Protein 1A2Y (pdb70)

Solvent-accessible surface area: 15960 Å² total; per-residue (Å²): 118,37,91,11,94,22,56,51,83,63,40,76,3,36,84,46,72,73,16,66,2,48,1,138,11,86,20,72,0,53,44,14,2,0,1,0,26,21,74,163,77,140,16,0,102,24,9,0,29,58,3,83,40,54,16,153,84,28,55,107,51,7,50,5,59,34,69,27,58,95,8,33,1,86,1,50,57,0,63,88,98,2,30,16,25,0,13,0,0,1,1,42,38,46,26,5,33,21,2,66,12,2,91,3,66,131,155,167,33,93,12,116,22,67,40,64,34,116,3,30,50,110,88,68,0,60,3,38,0,60,6,51,56,28,66,5,74,14,38,6,1,0,0,0,16,24,39,106,86,137,24,16,64,5,0,0,0,10,22,5,79,36,94,51,43,33,27,64,96,20,113,114,32,14,57,9,51,42,44,73,108,134,35,41,0,48,0,94,2,76,68,10,99,95,118,1,38,4,88,0,5,0,0,14,8,74,36,16,17,0,35,100,30,2,151,13,25,80,3,63,9,33,150,89,107,15,41,125,52,87,0,0,24,10,2,95,178,53,39,0,34,34,46,113,11,13,9,11,0,6,0,0,1,0,0,68,71,46,9,88,17,52,1,108,21,78,78,144,34,131,93,27,2,10,20,21,0,5,2,19,2,37,0,46,114,64,0,56,24,64,161,13,98,49,40,114,41,93,9,112,57,70,2,86,44,6,42,59,67,87,8,55,34,3,2,80,5,0,58,120,23,0,78,81,30,90,14,0,78,58,14,88,21,13,123,86,150,0,62,14,38,37,5,1,48,68,15,72,50,7,192,100

Secondary structure (DSSP, 8-state):
---EEEE-SEEEE-TT--EEEEEEESS--TT-EEEEEE-TTS--EEEEETTTEEPTT--TTEEEEEETTEEEEEESS--GGG-EEEEEEE-SSSS--B---EEEEE-/--EEEEE--SEE-TTS-EEEEEEEESS-TTSSEEEEEEE-TTS--EEEEEE-TTS-EEE-TTTGGGEEEEEEGGGTEEEEEE-S--GGG-EEEEEEEESSSSEEEE---EEEEE--/-B--HHHHHHHHHHTT-TTBTTB-HHHHHHHHHHHHTTBTT-EEE-TTS-EEETTTTEETTTTSB-S--TT---TT-SBGGGG-SSS-HHHHHHHHHH--STTGGGG-HHHHHHTTTS-GGGGTTTS--

Organism: Mus musculus (NCBI:txid10090)

Nearest PDB structures (foldseek):
  1a7r-assembly1_L  TM=1.002E+00  e=8.210E-21  Mus musculus
  1g7j-assembly1_A  TM=1.006E+00  e=1.559E-20  Mus musculus
  1g7l-assembly1_A  TM=1.005E+00  e=2.037E-20  Mus musculus
  1kir-assembly1_A  TM=1.005E+00  e=2.523E-20  Mus musculus
  1j1p-assembly1_L  TM=9.866E-01  e=2.631E-17  Mus musculus

Structure (mmCIF, N/CA/C/O backbone):
data_1A2Y
#
_entry.id   1A2Y
#
_cell.length_a   130.667
_cell.length_b   61.212
_cell.length_c   57.425
_cell.angle_alpha   90.00
_cell.angle_beta   119.14
_cell.angle_gamma   90.00
#
_symmetry.space_group_name_H-M   'C 1 2 1'
#
loop_
_entity.id
_entity.type
_entity.pdbx_description
1 polymer 'IGG1-KAPPA D1.3 FV (LIGHT CHAIN)'
2 polymer 'IGG1-KAPPA D1.3 FV (HEAVY CHAIN)'
3 polymer LYSOZYME
4 non-polymer 'PHOSPHATE ION'
5 water water
#
loop_
_atom_site.group_PDB
_atom_site.id
_atom_site.type_symbol
_atom_site.label_atom_id
_atom_site.label_alt_id
_atom_site.label_comp_id
_atom_site.label_asym_id
_atom_site.label_entity_id
_atom_site.label_seq_id
_atom_site.pdbx_PDB_ins_code
_atom_site.Cartn_x
_atom_site.Cartn_y
_atom_site.Cartn_z
_atom_site.occupancy
_atom_site.B_iso_or_equiv
_atom_site.auth_seq_id
_atom_site.auth_comp_id
_atom_site.auth_asym_id
_atom_site.auth_atom_id
_atom_site.pdbx_PDB_model_num
ATOM 1 N N . ASP A 1 1 ? 23.801 -0.735 -1.007 1.00 26.87 1 ASP A N 1
ATOM 2 C CA . ASP A 1 1 ? 25.198 -0.807 -1.519 1.00 25.87 1 ASP A CA 1
ATOM 3 C C . ASP A 1 1 ? 25.907 0.492 -1.148 1.00 23.56 1 ASP A C 1
ATOM 4 O O . ASP A 1 1 ? 25.243 1.488 -0.859 1.00 22.53 1 ASP A O 1
ATOM 9 N N . ILE A 1 2 ? 27.241 0.479 -1.121 1.00 20.29 2 ILE A N 1
ATOM 10 C CA . ILE A 1 2 ? 28.031 1.677 -0.814 1.00 18.38 2 ILE A CA 1
ATOM 11 C C . ILE A 1 2 ? 28.262 2.554 -2.065 1.00 19.56 2 ILE A C 1
ATOM 12 O O . ILE A 1 2 ? 28.877 2.116 -3.049 1.00 19.34 2 ILE A O 1
ATOM 17 N N . VAL A 1 3 ? 27.724 3.776 -2.023 1.00 16.56 3 VAL A N 1
ATOM 18 C CA . VAL A 1 3 ? 27.819 4.768 -3.099 1.00 16.99 3 VAL A CA 1
ATOM 19 C C . VAL A 1 3 ? 28.935 5.813 -2.815 1.00 15.45 3 VAL A C 1
ATOM 20 O O . VAL A 1 3 ? 29.184 6.171 -1.652 1.00 15.08 3 VAL A O 1
ATOM 24 N N . LEU A 1 4 ? 29.593 6.286 -3.879 1.00 13.26 4 LEU A N 1
ATOM 25 C CA . LEU A 1 4 ? 30.670 7.277 -3.786 1.00 11.91 4 LEU A CA 1
ATOM 26 C C . LEU A 1 4 ? 30.265 8.639 -4.370 1.00 13.09 4 LEU A C 1
ATOM 27 O O . LEU A 1 4 ? 29.776 8.708 -5.502 1.00 13.35 4 LEU A O 1
ATOM 32 N N . THR A 1 5 ? 30.479 9.709 -3.598 1.00 12.78 5 THR A N 1
ATOM 33 C CA . THR A 1 5 ? 30.174 11.087 -4.013 1.00 13.03 5 THR A CA 1
ATOM 34 C C . THR A 1 5 ? 31.523 11.810 -4.246 1.00 11.30 5 THR A C 1
ATOM 35 O O . THR A 1 5 ? 32.300 12.029 -3.293 1.00 10.54 5 THR A O 1
ATOM 39 N N . GLN A 1 6 ? 31.808 12.094 -5.527 1.00 11.55 6 GLN A N 1
ATOM 40 C CA . GLN A 1 6 ? 33.056 12.758 -5.975 1.00 11.37 6 GLN A CA 1
ATOM 41 C C . GLN A 1 6 ? 32.797 14.236 -6.324 1.00 12.32 6 GLN A C 1
ATOM 42 O O . GLN A 1 6 ? 31.832 14.543 -7.026 1.00 12.91 6 GLN A O 1
ATOM 48 N N . SER A 1 7 ? 33.668 15.133 -5.860 1.00 12.03 7 SER A N 1
ATOM 49 C CA . SER A 1 7 ? 33.500 16.571 -6.121 1.00 12.64 7 SER A CA 1
ATOM 50 C C . SER A 1 7 ? 34.883 17.272 -6.213 1.00 11.60 7 SER A C 1
ATOM 51 O O . SER A 1 7 ? 35.855 16.842 -5.564 1.00 11.91 7 SER A O 1
ATOM 56 N N . PRO A 1 8 ? 34.997 18.342 -7.045 1.00 12.06 8 PRO A N 1
ATOM 57 C CA . PRO A 1 8 ? 33.948 18.941 -7.889 1.00 11.91 8 PRO A CA 1
ATOM 58 C C . PRO A 1 8 ? 33.834 18.241 -9.262 1.00 12.39 8 PRO A C 1
ATOM 59 O O . PRO A 1 8 ? 34.669 17.393 -9.589 1.00 13.06 8 PRO A O 1
ATOM 63 N N . ALA A 1 9 ? 32.789 18.555 -10.033 1.00 12.58 9 ALA A N 1
ATOM 64 C CA . ALA A 1 9 ? 32.592 17.946 -11.358 1.00 13.76 9 ALA A CA 1
ATOM 65 C C . ALA A 1 9 ? 33.663 18.371 -12.385 1.00 16.24 9 ALA A C 1
ATOM 66 O O . ALA A 1 9 ? 33.974 17.618 -13.323 1.00 14.47 9 ALA A O 1
ATOM 68 N N . SER A 1 10 ? 34.202 19.578 -12.218 1.00 17.56 10 SER A N 1
ATOM 69 C CA . SER A 1 10 ? 35.245 20.108 -13.099 1.00 18.69 10 SER A CA 1
ATOM 70 C C . SER A 1 10 ? 36.128 21.101 -12.352 1.00 18.85 10 SER A C 1
ATOM 71 O O . SER A 1 10 ? 35.737 21.633 -11.306 1.00 19.24 10 SER A O 1
ATOM 76 N N . LEU A 1 11 ? 37.322 21.329 -12.895 1.00 19.29 11 LEU A N 1
ATOM 77 C CA . LEU A 1 11 ? 38.324 22.241 -12.350 1.00 20.34 11 LEU A CA 1
ATOM 78 C C . LEU A 1 11 ? 39.040 22.896 -13.527 1.00 21.70 11 LEU A C 1
ATOM 79 O O . LEU A 1 11 ? 39.377 22.217 -14.498 1.00 21.04 11 LEU A O 1
ATOM 84 N N . SER A 1 12 ? 39.249 24.210 -13.446 1.00 22.20 12 SER A N 1
ATOM 85 C CA . SER A 1 12 ? 39.975 24.968 -14.477 1.00 21.84 12 SER A CA 1
ATOM 86 C C . SER A 1 12 ? 41.241 25.470 -13.764 1.00 21.80 12 SER A C 1
ATOM 87 O O . SER A 1 12 ? 41.155 26.188 -12.756 1.00 22.92 12 SER A O 1
ATOM 92 N N . ALA A 1 13 ? 42.408 25.053 -14.238 1.00 21.08 13 ALA A N 1
ATOM 93 C CA . ALA A 1 13 ? 43.652 25.453 -13.589 1.00 20.86 13 ALA A CA 1
ATOM 94 C C . ALA A 1 13 ? 44.796 25.626 -14.569 1.00 21.19 13 ALA A C 1
ATOM 95 O O . ALA A 1 13 ? 44.707 25.204 -15.733 1.00 21.16 13 ALA A O 1
ATOM 97 N N . SER A 1 14 ? 45.864 26.244 -14.077 1.00 20.39 14 SER A N 1
ATOM 98 C CA . SER A 1 14 ? 47.064 26.510 -14.862 1.00 22.50 14 SER A CA 1
ATOM 99 C C . SER A 1 14 ? 48.236 25.650 -14.400 1.00 22.32 14 SER A C 1
ATOM 100 O O . SER A 1 14 ? 48.248 25.162 -13.266 1.00 21.75 14 SER A O 1
ATOM 103 N N . VAL A 1 15 ? 49.206 25.436 -15.292 1.00 22.41 15 VAL A N 1
ATOM 104 C CA . VAL A 1 15 ? 50.391 24.665 -14.956 1.00 22.07 15 VAL A CA 1
ATOM 105 C C . VAL A 1 15 ? 51.070 25.338 -13.760 1.00 23.59 15 VAL A C 1
ATOM 106 O O . VAL A 1 15 ? 51.143 26.571 -13.686 1.00 25.56 15 VAL A O 1
ATOM 110 N N . GLY A 1 16 ? 51.527 24.531 -12.805 1.00 22.52 16 GLY A N 1
ATOM 111 C CA . GLY A 1 16 ? 52.185 25.075 -11.637 1.00 21.37 16 GLY A CA 1
ATOM 112 C C . GLY A 1 16 ? 51.266 25.223 -10.442 1.00 21.17 16 GLY A C 1
ATOM 113 O O . GLY A 1 16 ? 51.759 25.412 -9.328 1.00 20.92 16 GLY A O 1
ATOM 114 N N . GLU A 1 17 ? 49.951 25.158 -10.655 1.00 19.64 17 GLU A N 1
ATOM 115 C CA . GLU A 1 17 ? 48.989 25.267 -9.555 1.00 21.06 17 GLU A CA 1
ATOM 116 C C . GLU A 1 17 ? 48.773 23.912 -8.841 1.00 19.85 17 GLU A C 1
ATOM 117 O O . GLU A 1 17 ? 49.153 22.859 -9.351 1.00 18.91 17 GLU A O 1
ATOM 123 N N . THR A 1 18 ? 48.225 23.958 -7.632 1.00 20.47 18 THR A N 1
ATOM 124 C CA . THR A 1 18 ? 47.962 22.748 -6.852 1.00 19.38 18 THR A CA 1
ATOM 125 C C . THR A 1 18 ? 46.454 22.600 -6.732 1.00 18.71 18 THR A C 1
ATOM 126 O O . THR A 1 18 ? 45.751 23.586 -6.484 1.00 18.97 18 THR A O 1
ATOM 130 N N . VAL A 1 19 ? 45.951 21.381 -6.943 1.00 17.48 19 VAL A N 1
ATOM 131 C CA . VAL A 1 19 ? 44.512 21.110 -6.867 1.00 17.32 19 VAL A CA 1
ATOM 132 C C . VAL A 1 19 ? 44.211 19.872 -6.002 1.00 15.43 19 VAL A C 1
ATOM 133 O O . VAL A 1 19 ? 45.066 19.011 -5.830 1.00 14.97 19 VAL A O 1
ATOM 137 N N . THR A 1 20 ? 42.979 19.784 -5.498 1.00 15.75 20 THR A N 1
ATOM 138 C CA . THR A 1 20 ? 42.534 18.663 -4.668 1.00 16.28 20 THR A CA 1
ATOM 139 C C . THR A 1 20 ? 41.123 18.181 -5.071 1.00 15.08 20 THR A C 1
ATOM 140 O O . THR A 1 20 ? 40.235 18.998 -5.353 1.00 15.32 20 THR A O 1
ATOM 144 N N . ILE A 1 21 ? 40.931 16.861 -5.081 1.00 14.95 21 ILE A N 1
ATOM 145 C CA . ILE A 1 21 ? 39.639 16.226 -5.423 1.00 15.88 21 ILE A CA 1
ATOM 146 C C . ILE A 1 21 ? 39.164 15.367 -4.229 1.00 14.93 21 ILE A C 1
ATOM 147 O O . ILE A 1 21 ? 39.973 14.674 -3.612 1.00 13.94 21 ILE A O 1
ATOM 152 N N . THR A 1 22 ? 37.873 15.420 -3.895 1.00 14.89 22 THR A N 1
ATOM 153 C CA . THR A 1 22 ? 37.353 14.632 -2.764 1.00 15.16 22 THR A CA 1
ATOM 154 C C . THR A 1 22 ? 36.433 13.472 -3.179 1.00 15.49 22 THR A C 1
ATOM 155 O O . THR A 1 22 ? 35.722 13.544 -4.198 1.00 15.20 22 THR A O 1
ATOM 159 N N . CYS A 1 23 ? 36.462 12.401 -2.390 1.00 15.27 23 CYS A N 1
ATOM 160 C CA . CYS A 1 23 ? 35.631 11.220 -2.626 1.00 14.88 23 CYS A CA 1
ATOM 161 C C . CYS A 1 23 ? 35.134 10.747 -1.241 1.00 13.82 23 CYS A C 1
ATOM 162 O O . CYS A 1 23 ? 35.946 10.415 -0.365 1.00 14.47 23 CYS A O 1
ATOM 165 N N . ARG A 1 24 ? 33.821 10.837 -1.012 1.00 12.60 24 ARG A N 1
ATOM 166 C CA . ARG A 1 24 ? 33.228 10.397 0.262 1.00 13.12 24 ARG A CA 1
ATOM 167 C C . ARG A 1 24 ? 32.224 9.239 0.048 1.00 12.73 24 ARG A C 1
ATOM 168 O O . ARG A 1 24 ? 31.392 9.267 -0.872 1.00 12.18 24 ARG A O 1
ATOM 176 N N . ALA A 1 25 ? 32.360 8.198 0.868 1.00 12.16 25 ALA A N 1
ATOM 177 C CA . ALA A 1 25 ? 31.521 7.000 0.776 1.00 12.34 25 ALA A CA 1
ATOM 178 C C . ALA A 1 25 ? 30.343 6.963 1.760 1.00 12.80 25 ALA A C 1
ATOM 179 O O . ALA A 1 25 ? 30.450 7.435 2.889 1.00 13.22 25 ALA A O 1
ATOM 181 N N . SER A 1 26 ? 29.231 6.364 1.339 1.00 13.77 26 SER A N 1
ATOM 182 C CA . SER A 1 26 ? 28.043 6.254 2.191 1.00 13.68 26 SER A CA 1
ATOM 183 C C . SER A 1 26 ? 28.205 5.265 3.366 1.00 14.61 26 SER A C 1
ATOM 184 O O . SER A 1 26 ? 27.361 5.226 4.273 1.00 16.32 26 SER A O 1
ATOM 187 N N . GLY A 1 27 ? 29.293 4.487 3.354 1.00 13.41 27 GLY A N 1
ATOM 188 C CA . GLY A 1 27 ? 29.583 3.525 4.412 1.00 12.60 27 GLY A CA 1
ATOM 189 C C . GLY A 1 27 ? 31.093 3.353 4.513 1.00 12.09 27 GLY A C 1
ATOM 190 O O . GLY A 1 27 ? 31.798 3.690 3.569 1.00 12.59 27 GLY A O 1
ATOM 191 N N . ASN A 1 28 ? 31.594 2.853 5.641 1.00 12.67 28 ASN A N 1
ATOM 192 C CA . ASN A 1 28 ? 33.041 2.671 5.867 1.00 12.69 28 ASN A CA 1
ATOM 193 C C . ASN A 1 28 ? 33.643 1.668 4.861 1.00 12.84 28 ASN A C 1
ATOM 194 O O . ASN A 1 28 ? 33.149 0.545 4.736 1.00 12.17 28 ASN A O 1
ATOM 199 N N . ILE A 1 29 ? 34.684 2.089 4.132 1.00 12.08 29 ILE A N 1
ATOM 200 C CA . ILE A 1 29 ? 35.347 1.214 3.145 1.00 11.29 29 ILE A CA 1
ATOM 201 C C . ILE A 1 29 ? 36.741 0.739 3.564 1.00 11.11 29 ILE A C 1
ATOM 202 O O . ILE A 1 29 ? 37.465 0.112 2.776 1.00 12.30 29 ILE A O 1
ATOM 207 N N . HIS A 1 30 ? 37.143 1.090 4.788 1.00 11.17 30 HIS A N 1
ATOM 208 C CA . HIS A 1 30 ? 38.398 0.609 5.387 1.00 10.49 30 HIS A CA 1
ATOM 209 C C . HIS A 1 30 ? 39.692 0.760 4.570 1.00 10.86 30 HIS A C 1
ATOM 210 O O . HIS A 1 30 ? 40.501 -0.170 4.490 1.00 11.02 30 HIS A O 1
ATOM 217 N N . ASN A 1 31 ? 39.880 1.941 3.975 1.00 11.48 31 ASN A N 1
ATOM 218 C CA . ASN A 1 31 ? 41.067 2.257 3.162 1.00 11.08 31 ASN A CA 1
ATOM 219 C C . ASN A 1 31 ? 41.205 1.552 1.794 1.00 9.92 31 ASN A C 1
ATOM 220 O O . ASN A 1 31 ? 42.198 1.761 1.094 1.00 9.23 31 ASN A O 1
ATOM 225 N N . TYR A 1 32 ? 40.214 0.745 1.411 1.00 9.39 32 TYR A N 1
ATOM 226 C CA . TYR A 1 32 ? 40.241 0.050 0.116 1.00 8.99 32 TYR A CA 1
ATOM 227 C C . TYR A 1 32 ? 39.652 0.958 -0.990 1.00 9.31 32 TYR A C 1
ATOM 228 O O . TYR A 1 32 ? 38.506 0.753 -1.453 1.00 9.07 32 TYR A O 1
ATOM 237 N N . LEU A 1 33 ? 40.436 1.974 -1.366 1.00 9.16 33 LEU A N 1
ATOM 238 C CA . LEU A 1 33 ? 40.056 2.953 -2.387 1.00 8.83 33 LEU A CA 1
ATOM 239 C C . LEU A 1 33 ? 41.221 3.186 -3.368 1.00 8.79 33 LEU A C 1
ATOM 240 O O . LEU A 1 33 ? 42.388 3.297 -2.954 1.00 10.10 33 LEU A O 1
ATOM 245 N N . ALA A 1 34 ? 40.893 3.221 -4.664 1.00 9.58 34 ALA A N 1
ATOM 246 C CA . ALA A 1 34 ? 41.868 3.462 -5.742 1.00 9.82 34 ALA A CA 1
ATOM 247 C C . ALA A 1 34 ? 41.458 4.682 -6.591 1.00 9.17 34 ALA A C 1
ATOM 248 O O . ALA A 1 34 ? 40.286 5.082 -6.589 1.00 9.65 34 ALA A O 1
ATOM 250 N N . TRP A 1 35 ? 42.417 5.273 -7.305 1.00 8.60 35 TRP A N 1
ATOM 251 C CA . TRP A 1 35 ? 42.156 6.417 -8.199 1.00 8.88 35 TRP A CA 1
ATOM 252 C C . TRP A 1 35 ? 42.707 6.082 -9.601 1.00 10.23 35 TRP A C 1
ATOM 253 O O . TRP A 1 35 ? 43.781 5.450 -9.716 1.00 9.69 35 TRP A O 1
ATOM 264 N N . TYR A 1 36 ? 41.982 6.505 -10.648 1.00 10.16 36 TYR A N 1
ATOM 265 C CA . TYR A 1 36 ? 42.383 6.289 -12.069 1.00 9.53 36 TYR A CA 1
ATOM 266 C C . TYR A 1 36 ? 42.405 7.621 -12.851 1.00 10.20 36 TYR A C 1
ATOM 267 O O . TYR A 1 36 ? 41.638 8.547 -12.539 1.00 10.47 36 TYR A O 1
ATOM 276 N N . GLN A 1 37 ? 43.277 7.718 -13.853 1.00 9.95 37 GLN A N 1
ATOM 277 C CA . GLN A 1 37 ? 43.343 8.900 -14.727 1.00 9.42 37 GLN A CA 1
ATOM 278 C C . GLN A 1 37 ? 42.942 8.446 -16.138 1.00 10.56 37 GLN A C 1
ATOM 279 O O . GLN A 1 37 ? 43.334 7.346 -16.561 1.00 11.08 37 GLN A O 1
ATOM 285 N N . GLN A 1 38 ? 42.153 9.261 -16.849 1.00 10.36 38 GLN A N 1
ATOM 286 C CA . GLN A 1 38 ? 41.735 8.930 -18.221 1.00 12.19 38 GLN A CA 1
ATOM 287 C C . GLN A 1 38 ? 41.912 10.108 -19.199 1.00 12.90 38 GLN A C 1
ATOM 288 O O . GLN A 1 38 ? 41.272 11.153 -19.052 1.00 11.34 38 GLN A O 1
ATOM 294 N N . LYS A 1 39 ? 42.810 9.925 -20.173 1.00 14.56 39 LYS A N 1
ATOM 295 C CA . LYS A 1 39 ? 43.080 10.925 -21.218 1.00 15.90 39 LYS A CA 1
ATOM 296 C C . LYS A 1 39 ? 42.027 10.765 -22.311 1.00 16.49 39 LYS A C 1
ATOM 297 O O . LYS A 1 39 ? 41.513 9.665 -22.532 1.00 15.19 39 LYS A O 1
ATOM 303 N N . GLN A 1 40 ? 41.767 11.835 -23.057 1.00 18.79 40 GLN A N 1
ATOM 304 C CA . GLN A 1 40 ? 40.774 11.788 -24.128 1.00 20.96 40 GLN A CA 1
ATOM 305 C C . GLN A 1 40 ? 41.054 10.675 -25.163 1.00 19.84 40 GLN A C 1
ATOM 306 O O . GLN A 1 40 ? 42.164 10.565 -25.679 1.00 20.52 40 GLN A O 1
ATOM 312 N N . GLY A 1 41 ? 40.069 9.809 -25.395 1.00 19.75 41 GLY A N 1
ATOM 313 C CA . GLY A 1 41 ? 40.215 8.721 -26.351 1.00 18.19 41 GLY A CA 1
ATOM 314 C C . GLY A 1 41 ? 41.057 7.526 -25.913 1.00 19.01 41 GLY A C 1
ATOM 315 O O . GLY A 1 41 ? 41.426 6.681 -26.747 1.00 19.52 41 GLY A O 1
ATOM 316 N N . LYS A 1 42 ? 41.381 7.430 -24.621 1.00 17.30 42 LYS A N 1
ATOM 317 C CA . LYS A 1 42 ? 42.191 6.323 -24.097 1.00 15.87 42 LYS A CA 1
ATOM 318 C C . LYS A 1 42 ? 41.465 5.601 -22.958 1.00 14.58 42 LYS A C 1
ATOM 319 O O . LYS A 1 42 ? 40.420 6.066 -22.491 1.00 13.56 42 LYS A O 1
ATOM 325 N N . SER A 1 43 ? 42.006 4.455 -22.542 1.00 14.13 43 SER A N 1
ATOM 326 C CA . SER A 1 43 ? 41.440 3.672 -21.432 1.00 14.51 43 SER A CA 1
ATOM 327 C C . SER A 1 43 ? 41.934 4.242 -20.095 1.00 13.98 43 SER A C 1
ATOM 328 O O . SER A 1 43 ? 42.989 4.903 -20.041 1.00 13.55 43 SER A O 1
ATOM 331 N N . PRO A 1 44 ? 41.189 3.988 -18.994 1.00 12.90 44 PRO A N 1
ATOM 332 C CA . PRO A 1 44 ? 41.586 4.474 -17.660 1.00 11.77 44 PRO A CA 1
ATOM 333 C C . PRO A 1 44 ? 42.908 3.796 -17.264 1.00 12.12 44 PRO A C 1
ATOM 334 O O . PRO A 1 44 ? 43.184 2.676 -17.703 1.00 13.07 44 PRO A O 1
ATOM 338 N N . GLN A 1 45 ? 43.715 4.472 -16.455 1.00 11.61 45 GLN A N 1
ATOM 339 C CA . GLN A 1 45 ? 45.003 3.948 -15.994 1.00 13.65 45 GLN A CA 1
ATOM 340 C C . GLN A 1 45 ? 45.100 4.092 -14.471 1.00 12.47 45 GLN A C 1
ATOM 341 O O . GLN A 1 45 ? 44.786 5.160 -13.921 1.00 11.66 45 GLN A O 1
ATOM 347 N N . LEU A 1 46 ? 45.592 3.052 -13.798 1.00 12.43 46 LEU A N 1
ATOM 348 C CA . LEU A 1 46 ? 45.745 3.091 -12.339 1.00 11.60 46 LEU A CA 1
ATOM 349 C C . LEU A 1 46 ? 46.769 4.149 -11.870 1.00 12.68 46 LEU A C 1
ATOM 350 O O . LEU A 1 46 ? 47.890 4.223 -12.399 1.00 13.92 46 LEU A O 1
ATOM 355 N N . LEU A 1 47 ? 46.378 4.963 -10.894 1.00 11.32 47 LEU A N 1
ATOM 356 C CA . LEU A 1 47 ? 47.254 5.992 -10.316 1.00 13.01 47 LEU A CA 1
ATOM 357 C C . LEU A 1 47 ? 47.677 5.677 -8.863 1.00 13.26 47 LEU A C 1
ATOM 358 O O . LEU A 1 47 ? 48.862 5.745 -8.511 1.00 12.63 47 LEU A O 1
ATOM 363 N N . VAL A 1 48 ? 46.687 5.347 -8.030 1.00 11.56 48 VAL A N 1
ATOM 364 C CA . VAL A 1 48 ? 46.890 5.096 -6.601 1.00 11.41 48 VAL A CA 1
ATOM 365 C C . VAL A 1 48 ? 45.976 3.965 -6.119 1.00 10.80 48 VAL A C 1
ATOM 366 O O . VAL A 1 48 ? 44.837 3.858 -6.577 1.00 10.18 48 VAL A O 1
ATOM 370 N N . TYR A 1 49 ? 46.472 3.147 -5.187 1.00 10.78 49 TYR A N 1
ATOM 371 C CA . TYR A 1 49 ? 45.699 2.044 -4.599 1.00 10.75 49 TYR A CA 1
ATOM 372 C C . TYR A 1 49 ? 45.850 2.025 -3.068 1.00 11.32 49 TYR A C 1
ATOM 373 O O . TYR A 1 49 ? 46.800 2.617 -2.521 1.00 11.98 49 TYR A O 1
ATOM 382 N N . TYR A 1 50 ? 44.921 1.348 -2.386 1.00 10.91 50 TYR A N 1
ATOM 383 C CA . TYR A 1 50 ? 44.887 1.286 -0.908 1.00 11.68 50 TYR A CA 1
ATOM 384 C C . TYR A 1 50 ? 45.118 2.675 -0.268 1.00 11.67 50 TYR A C 1
ATOM 385 O O . TYR A 1 50 ? 45.981 2.850 0.603 1.00 11.06 50 TYR A O 1
ATOM 394 N N . THR A 1 51 ? 44.365 3.663 -0.774 1.00 10.93 51 THR A N 1
ATOM 395 C CA . THR A 1 51 ? 44.388 5.059 -0.316 1.00 12.06 51 THR A CA 1
ATOM 396 C C . THR A 1 51 ? 45.631 5.928 -0.592 1.00 12.64 51 THR A C 1
ATOM 397 O O . THR A 1 51 ? 45.502 7.059 -1.097 1.00 12.61 51 THR A O 1
ATOM 401 N N . THR A 1 52 ? 46.813 5.395 -0.294 1.00 12.45 52 THR A N 1
ATOM 402 C CA . THR A 1 52 ? 48.052 6.160 -0.390 1.00 14.65 52 THR A CA 1
ATOM 403 C C . THR A 1 52 ? 49.199 5.635 -1.270 1.00 15.43 52 THR A C 1
ATOM 404 O O . THR A 1 52 ? 50.196 6.347 -1.487 1.00 16.29 52 THR A O 1
ATOM 408 N N . THR A 1 53 ? 49.103 4.397 -1.739 1.00 14.79 53 THR A N 1
ATOM 409 C CA . THR A 1 53 ? 50.195 3.832 -2.535 1.00 15.31 53 THR A CA 1
ATOM 410 C C . THR A 1 53 ? 50.157 4.203 -4.004 1.00 15.49 53 THR A C 1
ATOM 411 O O . THR A 1 53 ? 49.187 3.910 -4.715 1.00 14.38 53 THR A O 1
ATOM 415 N N . LEU A 1 54 ? 51.245 4.806 -4.466 1.00 16.15 54 LEU A N 1
ATOM 416 C CA . LEU A 1 54 ? 51.376 5.218 -5.855 1.00 16.79 54 LEU A CA 1
ATOM 417 C C . LEU A 1 54 ? 51.709 4.008 -6.717 1.00 17.69 54 LEU A C 1
ATOM 418 O O . LEU A 1 54 ? 52.470 3.135 -6.298 1.00 18.03 54 LEU A O 1
ATOM 423 N N . ALA A 1 55 ? 51.101 3.932 -7.901 1.00 17.81 55 ALA A N 1
ATOM 424 C CA . ALA A 1 55 ? 51.377 2.836 -8.827 1.00 18.88 55 ALA A CA 1
ATOM 425 C C . ALA A 1 55 ? 52.749 3.072 -9.471 1.00 19.88 55 ALA A C 1
ATOM 426 O O . ALA A 1 55 ? 53.252 4.195 -9.474 1.00 18.27 55 ALA A O 1
ATOM 428 N N . ASP A 1 56 ? 53.348 2.019 -10.024 1.00 24.65 56 ASP A N 1
ATOM 429 C CA . ASP A 1 56 ? 54.664 2.136 -10.665 1.00 27.14 56 ASP A CA 1
ATOM 430 C C . ASP A 1 56 ? 54.735 3.164 -11.786 1.00 26.90 56 ASP A C 1
ATOM 431 O O . ASP A 1 56 ? 53.846 3.232 -12.638 1.00 25.89 56 ASP A O 1
ATOM 436 N N . GLY A 1 57 ? 55.784 3.985 -11.756 1.00 27.08 57 GLY A N 1
ATOM 437 C CA . GLY A 1 57 ? 55.955 5.011 -12.769 1.00 26.39 57 GLY A CA 1
ATOM 438 C C . GLY A 1 57 ? 55.208 6.313 -12.522 1.00 26.74 57 GLY A C 1
ATOM 439 O O . GLY A 1 57 ? 55.430 7.298 -13.245 1.00 27.46 57 GLY A O 1
ATOM 440 N N . VAL A 1 58 ? 54.298 6.320 -11.545 1.00 24.15 58 VAL A N 1
ATOM 441 C CA . VAL A 1 58 ? 53.539 7.520 -11.212 1.00 22.64 58 VAL A CA 1
ATOM 442 C C . VAL A 1 58 ? 54.404 8.530 -10.434 1.00 23.34 58 VAL A C 1
ATOM 443 O O . VAL A 1 58 ? 55.074 8.176 -9.457 1.00 23.72 58 VAL A O 1
ATOM 447 N N . PRO A 1 59 ? 54.429 9.798 -10.896 1.00 24.02 59 PRO A N 1
ATOM 448 C CA . PRO A 1 59 ? 55.184 10.913 -10.307 1.00 24.20 59 PRO A CA 1
ATOM 449 C C . PRO A 1 59 ? 54.791 11.223 -8.853 1.00 24.54 59 PRO A C 1
ATOM 450 O O . PRO A 1 59 ? 53.602 11.211 -8.501 1.00 22.98 59 PRO A O 1
ATOM 454 N N . SER A 1 60 ? 55.784 11.605 -8.053 1.00 23.48 60 SER A N 1
ATOM 455 C CA . SER A 1 60 ? 55.589 11.913 -6.648 1.00 23.99 60 SER A CA 1
ATOM 456 C C . SER A 1 60 ? 54.715 13.135 -6.347 1.00 23.83 60 SER A C 1
ATOM 457 O O . SER A 1 60 ? 54.303 13.332 -5.193 1.00 23.76 60 SER A O 1
ATOM 460 N N . ARG A 1 61 ? 54.439 13.963 -7.359 1.00 21.08 61 ARG A N 1
ATOM 461 C CA . ARG A 1 61 ? 53.589 15.132 -7.144 1.00 20.35 61 ARG A CA 1
ATOM 462 C C . ARG A 1 61 ? 52.133 14.751 -6.801 1.00 18.89 61 ARG A C 1
ATOM 463 O O . ARG A 1 61 ? 51.372 15.578 -6.284 1.00 19.33 61 ARG A O 1
ATOM 471 N N . PHE A 1 62 ? 51.752 13.507 -7.099 1.00 19.13 62 PHE A N 1
ATOM 472 C CA . PHE A 1 62 ? 50.412 12.979 -6.793 1.00 17.63 62 PHE A CA 1
ATOM 473 C C . PHE A 1 62 ? 50.474 12.400 -5.362 1.00 18.05 62 PHE A C 1
ATOM 474 O O . PHE A 1 62 ? 51.454 11.730 -5.021 1.00 17.82 62 PHE A O 1
ATOM 482 N N . SER A 1 63 ? 49.449 12.655 -4.543 1.00 16.47 63 SER A N 1
ATOM 483 C CA . SER A 1 63 ? 49.396 12.134 -3.170 1.00 15.89 63 SER A CA 1
ATOM 484 C C . SER A 1 63 ? 47.943 11.813 -2.756 1.00 14.79 63 SER A C 1
ATOM 485 O O . SER A 1 63 ? 47.008 12.555 -3.088 1.00 16.45 63 SER A O 1
ATOM 490 N N . GLY A 1 64 ? 47.735 10.660 -2.117 1.00 12.98 64 GLY A N 1
ATOM 491 C CA . GLY A 1 64 ? 46.397 10.278 -1.695 1.00 13.22 64 GLY A CA 1
ATOM 492 C C . GLY A 1 64 ? 46.275 10.202 -0.176 1.00 12.20 64 GLY A C 1
ATOM 493 O O . GLY A 1 64 ? 47.262 9.916 0.494 1.00 13.14 64 GLY A O 1
ATOM 494 N N . SER A 1 65 ? 45.096 10.492 0.364 1.00 13.24 65 SER A N 1
ATOM 495 C CA . SER A 1 65 ? 44.866 10.435 1.814 1.00 12.72 65 SER A CA 1
ATOM 496 C C . SER A 1 65 ? 43.412 10.060 2.147 1.00 13.44 65 SER A C 1
ATOM 497 O O . SER A 1 65 ? 42.536 10.031 1.260 1.00 12.30 65 SER A O 1
ATOM 502 N N . GLY A 1 66 ? 43.174 9.761 3.423 1.00 13.97 66 GLY A N 1
ATOM 503 C CA . GLY A 1 66 ? 41.838 9.432 3.889 1.00 14.05 66 GLY A CA 1
ATOM 504 C C . GLY A 1 66 ? 41.754 8.244 4.843 1.00 15.22 66 GLY A C 1
ATOM 505 O O . GLY A 1 66 ? 42.772 7.587 5.138 1.00 15.48 66 GLY A O 1
ATOM 506 N N . SER A 1 67 ? 40.545 8.022 5.364 1.00 13.56 67 SER A N 1
ATOM 507 C CA . SER A 1 67 ? 40.234 6.908 6.247 1.00 13.39 67 SER A CA 1
ATOM 508 C C . SER A 1 67 ? 38.736 6.888 6.486 1.00 13.74 67 SER A C 1
ATOM 509 O O . SER A 1 67 ? 38.051 7.908 6.306 1.00 14.65 67 SER A O 1
ATOM 512 N N . GLY A 1 68 ? 38.224 5.722 6.873 1.00 14.29 68 GLY A N 1
ATOM 513 C CA . GLY A 1 68 ? 36.805 5.570 7.143 1.00 15.17 68 GLY A CA 1
ATOM 514 C C . GLY A 1 68 ? 35.936 5.868 5.938 1.00 14.50 68 GLY A C 1
ATOM 515 O O . GLY A 1 68 ? 35.923 5.095 4.972 1.00 13.19 68 GLY A O 1
ATOM 516 N N . THR A 1 69 ? 35.206 6.986 6.001 1.00 14.34 69 THR A N 1
ATOM 517 C CA . THR A 1 69 ? 34.324 7.398 4.901 1.00 14.03 69 THR A CA 1
ATOM 518 C C . THR A 1 69 ? 34.786 8.596 4.052 1.00 13.23 69 THR A C 1
ATOM 519 O O . THR A 1 69 ? 34.107 8.949 3.093 1.00 14.02 69 THR A O 1
ATOM 523 N N . GLN A 1 70 ? 35.925 9.220 4.357 1.00 13.94 70 GLN A N 1
ATOM 524 C CA . GLN A 1 70 ? 36.346 10.392 3.578 1.00 14.25 70 GLN A CA 1
ATOM 525 C C . GLN A 1 70 ? 37.787 10.308 3.047 1.00 13.94 70 GLN A C 1
ATOM 526 O O . GLN A 1 70 ? 38.714 9.943 3.788 1.00 13.74 70 GLN A O 1
ATOM 532 N N . TYR A 1 71 ? 37.949 10.610 1.752 1.00 13.49 71 TYR A N 1
ATOM 533 C CA . TYR A 1 71 ? 39.248 10.484 1.053 1.00 12.86 71 TYR A CA 1
ATOM 534 C C . TYR A 1 71 ? 39.532 11.662 0.103 1.00 13.24 71 TYR A C 1
ATOM 535 O O . TYR A 1 71 ? 38.600 12.384 -0.270 1.00 12.70 71 TYR A O 1
ATOM 544 N N . SER A 1 72 ? 40.804 11.864 -0.277 1.00 12.49 72 SER A N 1
ATOM 545 C CA . SER A 1 72 ? 41.187 12.956 -1.198 1.00 13.34 72 SER A CA 1
ATOM 546 C C . SER A 1 72 ? 42.429 12.629 -2.040 1.00 13.90 72 SER A C 1
ATOM 547 O O . SER A 1 72 ? 43.289 11.838 -1.626 1.00 13.08 72 SER A O 1
ATOM 552 N N . LEU A 1 73 ? 42.490 13.252 -3.223 1.00 13.46 73 LEU A N 1
ATOM 553 C CA . LEU A 1 73 ? 43.629 13.127 -4.141 1.00 12.84 73 LEU A CA 1
ATOM 554 C C . LEU A 1 73 ? 44.164 14.551 -4.359 1.00 13.65 73 LEU A C 1
ATOM 555 O O . LEU A 1 73 ? 43.386 15.481 -4.674 1.00 14.62 73 LEU A O 1
ATOM 560 N N . LYS A 1 74 ? 45.468 14.735 -4.164 1.00 14.09 74 LYS A N 1
ATOM 561 C CA . LYS A 1 74 ? 46.092 16.046 -4.360 1.00 14.92 74 LYS A CA 1
ATOM 562 C C . LYS A 1 74 ? 47.187 15.977 -5.430 1.00 14.26 74 LYS A C 1
ATOM 563 O O . LYS A 1 74 ? 47.918 14.985 -5.511 1.00 13.48 74 LYS A O 1
ATOM 569 N N . ILE A 1 75 ? 47.236 16.997 -6.288 1.00 15.30 75 ILE A N 1
ATOM 570 C CA . ILE A 1 75 ? 48.261 17.090 -7.331 1.00 16.43 75 ILE A CA 1
ATOM 571 C C . ILE A 1 75 ? 49.016 18.405 -7.104 1.00 15.99 75 ILE A C 1
ATOM 572 O O . ILE A 1 75 ? 48.439 19.491 -7.239 1.00 15.93 75 ILE A O 1
ATOM 577 N N . ASN A 1 76 ? 50.284 18.305 -6.711 1.00 17.27 76 ASN A N 1
ATOM 578 C CA . ASN A 1 76 ? 51.106 19.484 -6.454 1.00 20.58 76 ASN A CA 1
ATOM 579 C C . ASN A 1 76 ? 51.823 19.955 -7.700 1.00 21.10 76 ASN A C 1
ATOM 580 O O . ASN A 1 76 ? 52.470 19.152 -8.369 1.00 22.50 76 ASN A O 1
ATOM 585 N N . SER A 1 77 ? 51.709 21.248 -8.002 1.00 22.11 77 SER A N 1
ATOM 586 C CA . SER A 1 77 ? 52.360 21.841 -9.187 1.00 23.79 77 SER A CA 1
ATOM 587 C C . SER A 1 77 ? 52.058 21.018 -10.444 1.00 20.63 77 SER A C 1
ATOM 588 O O . SER A 1 77 ? 52.948 20.409 -11.042 1.00 19.89 77 SER A O 1
ATOM 591 N N . LEU A 1 78 ? 50.786 20.992 -10.821 1.00 19.68 78 LEU A N 1
ATOM 592 C CA . LEU A 1 78 ? 50.338 20.218 -11.969 1.00 19.88 78 LEU A CA 1
ATOM 593 C C . LEU A 1 78 ? 51.089 20.549 -13.278 1.00 20.55 78 LEU A C 1
ATOM 594 O O . LEU A 1 78 ? 51.553 21.678 -13.477 1.00 18.88 78 LEU A O 1
ATOM 599 N N . GLN A 1 79 ? 51.216 19.541 -14.149 1.00 19.85 79 GLN A N 1
ATOM 600 C CA . GLN A 1 79 ? 51.923 19.638 -15.430 1.00 18.52 79 GLN A CA 1
ATOM 601 C C . GLN A 1 79 ? 50.998 19.381 -16.639 1.00 18.77 79 GLN A C 1
ATOM 602 O O . GLN A 1 79 ? 49.897 18.844 -16.475 1.00 16.80 79 GLN A O 1
ATOM 608 N N . PRO A 1 80 ? 51.453 19.710 -17.880 1.00 19.42 80 PRO A N 1
ATOM 609 C CA . PRO A 1 80 ? 50.635 19.502 -19.085 1.00 18.91 80 PRO A CA 1
ATOM 610 C C . PRO A 1 80 ? 50.020 18.108 -19.264 1.00 18.19 80 PRO A C 1
ATOM 611 O O . PRO A 1 80 ? 48.879 17.981 -19.727 1.00 18.90 80 PRO A O 1
ATOM 615 N N . GLU A 1 81 ? 50.748 17.068 -18.880 1.00 18.57 81 GLU A N 1
ATOM 616 C CA . GLU A 1 81 ? 50.252 15.706 -19.026 1.00 19.49 81 GLU A CA 1
ATOM 617 C C . GLU A 1 81 ? 49.204 15.282 -17.988 1.00 17.82 81 GLU A C 1
ATOM 618 O O . GLU A 1 81 ? 48.684 14.173 -18.055 1.00 17.48 81 GLU A O 1
ATOM 624 N N . ASP A 1 82 ? 48.917 16.144 -17.017 1.00 15.88 82 ASP A N 1
ATOM 625 C CA . ASP A 1 82 ? 47.933 15.819 -15.977 1.00 15.08 82 ASP A CA 1
ATOM 626 C C . ASP A 1 82 ? 46.494 16.185 -16.363 1.00 14.57 82 ASP A C 1
ATOM 627 O O . ASP A 1 82 ? 45.529 15.732 -15.732 1.00 14.71 82 ASP A O 1
ATOM 632 N N . PHE A 1 83 ? 46.323 17.030 -17.368 1.00 13.99 83 PHE A N 1
ATOM 633 C CA . PHE A 1 83 ? 44.963 17.393 -17.754 1.00 15.65 83 PHE A CA 1
ATOM 634 C C . PHE A 1 83 ? 44.219 16.155 -18.283 1.00 16.03 83 PHE A C 1
ATOM 635 O O . PHE A 1 83 ? 44.822 15.288 -18.926 1.00 17.21 83 PHE A O 1
ATOM 643 N N . GLY A 1 84 ? 42.934 16.038 -17.938 1.00 16.70 84 GLY A N 1
ATOM 644 C CA . GLY A 1 84 ? 42.118 14.899 -18.341 1.00 15.32 84 GLY A CA 1
ATOM 645 C C . GLY A 1 84 ? 41.104 14.608 -17.241 1.00 16.67 84 GLY A C 1
ATOM 646 O O . GLY A 1 84 ? 40.858 15.489 -16.412 1.00 17.14 84 GLY A O 1
ATOM 647 N N . SER A 1 85 ? 40.536 13.399 -17.195 1.00 14.77 85 SER A N 1
ATOM 648 C CA . SER A 1 85 ? 39.530 13.042 -16.170 1.00 13.11 85 SER A CA 1
ATOM 649 C C . SER A 1 85 ? 40.072 12.091 -15.101 1.00 12.40 85 SER A C 1
ATOM 650 O O . SER A 1 85 ? 41.008 11.327 -15.349 1.00 12.17 85 SER A O 1
ATOM 653 N N . TYR A 1 86 ? 39.467 12.143 -13.914 1.00 12.13 86 TYR A N 1
ATOM 654 C CA . TYR A 1 86 ? 39.876 11.316 -12.761 1.00 11.08 86 TYR A CA 1
ATOM 655 C C . TYR A 1 86 ? 38.664 10.632 -12.108 1.00 11.71 86 TYR A C 1
ATOM 656 O O . TYR A 1 86 ? 37.588 11.258 -11.984 1.00 11.43 86 TYR A O 1
ATOM 665 N N . TYR A 1 87 ? 38.828 9.368 -11.696 1.00 9.90 87 TYR A N 1
ATOM 666 C CA . TYR A 1 87 ? 37.744 8.605 -11.055 1.00 9.99 87 TYR A CA 1
ATOM 667 C C . TYR A 1 87 ? 38.219 7.816 -9.817 1.00 10.68 87 TYR A C 1
ATOM 668 O O . TYR A 1 87 ? 39.326 7.263 -9.831 1.00 9.57 87 TYR A O 1
ATOM 677 N N . CYS A 1 88 ? 37.404 7.797 -8.749 1.00 11.52 88 CYS A N 1
ATOM 678 C CA . CYS A 1 88 ? 37.716 6.996 -7.548 1.00 10.60 88 CYS A CA 1
ATOM 679 C C . CYS A 1 88 ? 36.887 5.687 -7.635 1.00 10.31 88 CYS A C 1
ATOM 680 O O . CYS A 1 88 ? 35.836 5.654 -8.294 1.00 8.64 88 CYS A O 1
ATOM 683 N N . GLN A 1 89 ? 37.391 4.601 -7.044 1.00 9.11 89 GLN A N 1
ATOM 684 C CA . GLN A 1 89 ? 36.680 3.300 -7.022 1.00 9.60 89 GLN A CA 1
ATOM 685 C C . GLN A 1 89 ? 36.941 2.567 -5.684 1.00 8.36 89 GLN A C 1
ATOM 686 O O . GLN A 1 89 ? 38.087 2.527 -5.239 1.00 9.00 89 GLN A O 1
ATOM 692 N N . HIS A 1 90 ? 35.899 2.006 -5.049 1.00 7.90 90 HIS A N 1
ATOM 693 C CA . HIS A 1 90 ? 36.079 1.269 -3.777 1.00 8.81 90 HIS A CA 1
ATOM 694 C C . HIS A 1 90 ? 36.124 -0.251 -3.996 1.00 8.55 90 HIS A C 1
ATOM 695 O O . HIS A 1 90 ? 35.550 -0.764 -4.970 1.00 9.43 90 HIS A O 1
ATOM 702 N N . PHE A 1 91 ? 36.776 -0.961 -3.075 1.00 8.35 91 PHE A N 1
ATOM 703 C CA . PHE A 1 91 ? 36.907 -2.425 -3.165 1.00 9.22 91 PHE A CA 1
ATOM 704 C C . PHE A 1 91 ? 36.496 -3.144 -1.862 1.00 10.91 91 PHE A C 1
ATOM 705 O O . PHE A 1 91 ? 37.045 -4.210 -1.540 1.00 9.67 91 PHE A O 1
ATOM 713 N N . TRP A 1 92 ? 35.573 -2.555 -1.091 1.00 10.42 92 TRP A N 1
ATOM 714 C CA . TRP A 1 92 ? 35.124 -3.193 0.164 1.00 10.12 92 TRP A CA 1
ATOM 715 C C . TRP A 1 92 ? 33.934 -4.106 -0.168 1.00 10.26 92 TRP A C 1
ATOM 716 O O . TRP A 1 92 ? 32.823 -3.622 -0.434 1.00 10.93 92 TRP A O 1
ATOM 727 N N . SER A 1 93 ? 34.189 -5.418 -0.199 1.00 9.43 93 SER A N 1
ATOM 728 C CA . SER A 1 93 ? 33.197 -6.439 -0.553 1.00 10.18 93 SER A CA 1
ATOM 729 C C . SER A 1 93 ? 32.654 -6.166 -1.975 1.00 10.39 93 SER A C 1
ATOM 730 O O . SER A 1 93 ? 33.378 -5.627 -2.822 1.00 9.47 93 SER A O 1
ATOM 733 N N . THR A 1 94 ? 31.426 -6.605 -2.248 1.00 11.99 94 THR A N 1
ATOM 734 C CA . THR A 1 94 ? 30.764 -6.409 -3.541 1.00 13.29 94 THR A CA 1
ATOM 735 C C . THR A 1 94 ? 29.320 -5.962 -3.264 1.00 14.77 94 THR A C 1
ATOM 736 O O . THR A 1 94 ? 28.787 -6.236 -2.191 1.00 15.40 94 THR A O 1
ATOM 740 N N . PRO A 1 95 ? 28.697 -5.199 -4.191 1.00 14.42 95 PRO A N 1
ATOM 741 C CA . PRO A 1 95 ? 29.267 -4.718 -5.4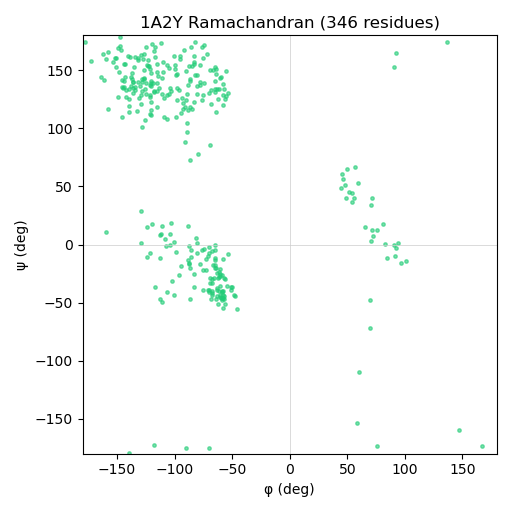69 1.00 13.82 95 PRO A CA 1
ATOM 742 C C . PRO A 1 95 ? 30.221 -3.520 -5.333 1.00 12.57 95 PRO A C 1
ATOM 743 O O . PRO A 1 95 ? 30.163 -2.763 -4.362 1.00 13.74 95 PRO A O 1
ATOM 747 N N . ARG A 1 96 ? 31.128 -3.378 -6.296 1.00 11.16 96 ARG A N 1
ATOM 748 C CA . ARG A 1 96 ? 32.052 -2.242 -6.317 1.00 10.44 96 ARG A CA 1
ATOM 749 C C . ARG A 1 96 ? 31.331 -1.089 -7.078 1.00 10.98 96 ARG A C 1
ATOM 750 O O . ARG A 1 96 ? 30.414 -1.347 -7.880 1.00 10.27 96 ARG A O 1
ATOM 758 N N . THR A 1 97 ? 31.693 0.164 -6.783 1.00 10.18 97 THR A N 1
ATOM 759 C CA . THR A 1 97 ? 31.122 1.333 -7.480 1.00 11.33 97 THR A CA 1
ATOM 760 C C . THR A 1 97 ? 32.232 2.374 -7.733 1.00 10.56 97 THR A C 1
ATOM 761 O O . THR A 1 97 ? 33.302 2.317 -7.102 1.00 9.88 97 THR A O 1
ATOM 765 N N . PHE A 1 98 ? 31.968 3.305 -8.655 1.00 10.45 98 PHE A N 1
ATOM 766 C CA . PHE A 1 98 ? 32.893 4.399 -9.003 1.00 10.37 98 PHE A CA 1
ATOM 767 C C . PHE A 1 98 ? 32.267 5.761 -8.629 1.00 11.16 98 PHE A C 1
ATOM 768 O O . PHE A 1 98 ? 31.044 5.903 -8.547 1.00 11.49 98 PHE A O 1
ATOM 776 N N . GLY A 1 99 ? 33.117 6.756 -8.411 1.00 10.48 99 GLY A N 1
ATOM 777 C CA . GLY A 1 99 ? 32.617 8.094 -8.166 1.00 11.93 99 GLY A CA 1
ATOM 778 C C . GLY A 1 99 ? 32.189 8.631 -9.538 1.00 12.14 99 GLY A C 1
ATOM 779 O O . GLY A 1 99 ? 32.514 8.022 -10.570 1.00 11.47 99 GLY A O 1
ATOM 780 N N . GLY A 1 100 ? 31.502 9.772 -9.574 1.00 11.97 100 GLY A N 1
ATOM 781 C CA . GLY A 1 100 ? 31.031 10.342 -10.836 1.00 12.41 100 GLY A CA 1
ATOM 782 C C . GLY A 1 100 ? 32.037 11.026 -11.765 1.00 12.17 100 GLY A C 1
ATOM 783 O O . GLY A 1 100 ? 31.652 11.454 -12.866 1.00 14.41 100 GLY A O 1
ATOM 784 N N . GLY A 1 101 ? 33.293 11.142 -11.342 1.00 10.17 101 GLY A N 1
ATOM 785 C CA . GLY A 1 101 ? 34.315 11.767 -12.172 1.00 10.28 101 GLY A CA 1
ATOM 786 C C . GLY A 1 101 ? 34.548 13.268 -12.041 1.00 10.87 101 GLY A C 1
ATOM 787 O O . GLY A 1 101 ? 33.667 14.016 -11.627 1.00 11.67 101 GLY A O 1
ATOM 788 N N . THR A 1 102 ? 35.773 13.689 -12.343 1.00 11.15 102 THR A N 1
ATOM 789 C CA . THR A 1 102 ? 36.164 15.103 -12.322 1.00 12.92 102 THR A CA 1
ATOM 790 C C . THR A 1 102 ? 37.006 15.427 -13.572 1.00 14.33 102 THR A C 1
ATOM 791 O O . THR A 1 102 ? 37.981 14.737 -13.873 1.00 12.63 102 THR A O 1
ATOM 795 N N . LYS A 1 103 ? 36.634 16.497 -14.275 1.00 16.02 103 LYS A N 1
ATOM 796 C CA . LYS A 1 103 ? 37.326 16.943 -15.484 1.00 17.18 103 LYS A CA 1
ATOM 797 C C . LYS A 1 103 ? 38.303 18.101 -15.194 1.00 16.74 103 LYS A C 1
ATOM 798 O O . LYS A 1 103 ? 37.874 19.212 -14.871 1.00 17.24 103 LYS A O 1
ATOM 809 N N . LEU A 1 104 ? 39.609 17.838 -15.265 1.00 15.64 104 LEU A N 1
ATOM 810 C CA . LEU A 1 104 ? 40.625 18.873 -15.025 1.00 16.65 104 LEU A CA 1
ATOM 811 C C . LEU A 1 104 ? 40.994 19.505 -16.357 1.00 18.01 104 LEU A C 1
ATOM 812 O O . LEU A 1 104 ? 41.557 18.834 -17.230 1.00 16.81 104 LEU A O 1
ATOM 817 N N . GLU A 1 105 ? 40.703 20.797 -16.493 1.00 19.91 105 GLU A N 1
ATOM 818 C CA . GLU A 1 105 ? 40.941 21.529 -17.730 1.00 23.39 105 GLU A CA 1
ATOM 819 C C . GLU A 1 105 ? 41.849 22.743 -17.584 1.00 23.83 105 GLU A C 1
ATOM 820 O O . GLU A 1 105 ? 41.930 23.349 -16.517 1.00 23.13 105 GLU A O 1
ATOM 826 N N . ILE A 1 106 ? 42.518 23.087 -18.685 1.00 26.02 106 ILE A N 1
ATOM 827 C CA . ILE A 1 106 ? 43.431 24.237 -18.782 1.00 28.80 106 ILE A CA 1
ATOM 828 C C . ILE A 1 106 ? 42.656 25.550 -18.563 1.00 28.77 106 ILE A C 1
ATOM 829 O O . ILE A 1 106 ? 41.569 25.736 -19.123 1.00 29.00 106 ILE A O 1
ATOM 834 N N . LYS A 1 107 ? 43.199 26.437 -17.742 1.00 30.85 107 LYS A N 1
ATOM 835 C CA . LYS A 1 107 ? 42.549 27.711 -17.477 1.00 32.97 107 LYS A CA 1
ATOM 836 C C . LYS A 1 107 ? 42.742 28.653 -18.679 1.00 34.36 107 LYS A C 1
ATOM 837 O O . LYS A 1 107 ? 41.741 29.265 -19.137 1.00 35.38 107 LYS A O 1
ATOM 844 N N . GLN B 2 1 ? 54.578 -9.684 -20.889 1.00 24.25 1 GLN B N 1
ATOM 845 C CA . GLN B 2 1 ? 53.692 -8.496 -21.010 1.00 23.48 1 GLN B CA 1
ATOM 846 C C . GLN B 2 1 ? 52.229 -8.882 -20.897 1.00 20.52 1 GLN B C 1
ATOM 847 O O . GLN B 2 1 ? 51.723 -9.720 -21.647 1.00 19.72 1 GLN B O 1
ATOM 853 N N . VAL B 2 2 ? 51.579 -8.294 -19.905 1.00 18.84 2 VAL B N 1
ATOM 854 C CA . VAL B 2 2 ? 50.171 -8.527 -19.621 1.00 16.07 2 VAL B CA 1
ATOM 855 C C . VAL B 2 2 ? 49.342 -7.749 -20.653 1.00 16.66 2 VAL B C 1
ATOM 856 O O . VAL B 2 2 ? 49.540 -6.541 -20.819 1.00 16.62 2 VAL B O 1
ATOM 860 N N . GLN B 2 3 ? 48.455 -8.448 -21.362 1.00 16.14 3 GLN B N 1
ATOM 861 C CA . GLN B 2 3 ? 47.569 -7.836 -22.359 1.00 17.78 3 GLN B CA 1
ATOM 862 C C . GLN B 2 3 ? 46.147 -8.387 -22.245 1.00 15.05 3 GLN B C 1
ATOM 863 O O . GLN B 2 3 ? 45.956 -9.554 -21.884 1.00 15.75 3 GLN B O 1
ATOM 869 N N . LEU B 2 4 ? 45.168 -7.535 -22.545 1.00 14.46 4 LEU B N 1
ATOM 870 C CA . LEU B 2 4 ? 43.748 -7.885 -22.541 1.00 13.78 4 LEU B CA 1
ATOM 871 C C . LEU B 2 4 ? 43.127 -7.224 -23.792 1.00 13.76 4 LEU B C 1
ATOM 872 O O . LEU B 2 4 ? 43.451 -6.066 -24.094 1.00 14.24 4 LEU B O 1
ATOM 877 N N . GLN B 2 5 ? 42.267 -7.948 -24.525 1.00 13.90 5 GLN B N 1
ATOM 878 C CA . GLN B 2 5 ? 41.619 -7.417 -25.748 1.00 15.38 5 GLN B CA 1
ATOM 879 C C . GLN B 2 5 ? 40.167 -7.890 -25.878 1.00 14.01 5 GLN B C 1
ATOM 880 O O . GLN B 2 5 ? 39.903 -9.092 -25.927 1.00 14.05 5 GLN B O 1
ATOM 886 N N . GLU B 2 6 ? 39.251 -6.944 -26.049 1.00 14.18 6 GLU B N 1
ATOM 887 C CA . GLU B 2 6 ? 37.818 -7.225 -26.185 1.00 15.51 6 GLU B CA 1
ATOM 888 C C . GLU B 2 6 ? 37.377 -7.433 -27.653 1.00 17.96 6 GLU B C 1
ATOM 889 O O . GLU B 2 6 ? 37.929 -6.821 -28.566 1.00 18.08 6 GLU B O 1
ATOM 895 N N . SER B 2 7 ? 36.360 -8.263 -27.849 1.00 19.00 7 SER B N 1
ATOM 896 C CA . SER B 2 7 ? 35.796 -8.551 -29.171 1.00 23.12 7 SER B CA 1
ATOM 897 C C . SER B 2 7 ? 34.284 -8.614 -29.006 1.00 24.64 7 SER B C 1
ATOM 898 O O . SER B 2 7 ? 33.793 -9.368 -28.167 1.00 23.58 7 SER B O 1
ATOM 901 N N . GLY B 2 8 ? 33.557 -7.817 -29.789 1.00 27.33 8 GLY B N 1
ATOM 902 C CA . GLY B 2 8 ? 32.101 -7.788 -29.708 1.00 30.52 8 GLY B CA 1
ATOM 903 C C . GLY B 2 8 ? 31.416 -7.704 -31.066 1.00 32.79 8 GLY B C 1
ATOM 904 O O . GLY B 2 8 ? 32.097 -7.669 -32.102 1.00 31.83 8 GLY B O 1
ATOM 905 N N . PRO B 2 9 ? 30.069 -7.662 -31.099 1.00 34.64 9 PRO B N 1
ATOM 906 C CA . PRO B 2 9 ? 29.272 -7.586 -32.328 1.00 35.89 9 PRO B CA 1
ATOM 907 C C . PRO B 2 9 ? 29.021 -6.179 -32.899 1.00 37.05 9 PRO B C 1
ATOM 908 O O . PRO B 2 9 ? 28.421 -6.042 -33.971 1.00 37.72 9 PRO B O 1
ATOM 912 N N . GLY B 2 10 ? 29.464 -5.141 -32.194 1.00 37.69 10 GLY B N 1
ATOM 913 C CA . GLY B 2 10 ? 29.254 -3.781 -32.668 1.00 40.17 10 GLY B CA 1
ATOM 914 C C . GLY B 2 10 ? 27.810 -3.304 -32.631 1.00 42.42 10 GLY B C 1
ATOM 915 O O . GLY B 2 10 ? 27.449 -2.439 -31.831 1.00 41.91 10 GLY B O 1
ATOM 916 N N . LEU B 2 11 ? 26.981 -3.834 -33.523 1.00 44.79 11 LEU B N 1
ATOM 917 C CA . LEU B 2 11 ? 25.571 -3.462 -33.574 1.00 47.05 11 LEU B CA 1
ATOM 918 C C . LEU B 2 11 ? 24.715 -4.696 -33.285 1.00 47.51 11 LEU B C 1
ATOM 919 O O . LEU B 2 11 ? 24.945 -5.766 -33.860 1.00 47.25 11 LEU B O 1
ATOM 924 N N . VAL B 2 12 ? 23.753 -4.546 -32.378 1.00 49.26 12 VAL B N 1
ATOM 925 C CA . VAL B 2 12 ? 22.851 -5.635 -32.000 1.00 51.16 12 VAL B CA 1
ATOM 926 C C . VAL B 2 12 ? 21.399 -5.173 -31.878 1.00 52.71 12 VAL B C 1
ATOM 927 O O . VAL B 2 12 ? 21.120 -4.062 -31.420 1.00 52.11 12 VAL B O 1
ATOM 931 N N . ALA B 2 13 ? 20.477 -6.026 -32.307 1.00 55.61 13 ALA B N 1
ATOM 932 C CA . ALA B 2 13 ? 19.054 -5.713 -32.234 1.00 58.71 13 ALA B CA 1
ATOM 933 C C . ALA B 2 13 ? 18.526 -6.024 -30.841 1.00 60.57 13 ALA B C 1
ATOM 934 O O . ALA B 2 13 ? 18.965 -6.982 -30.206 1.00 60.39 13 ALA B O 1
ATOM 936 N N . PRO B 2 14 ? 17.566 -5.225 -30.352 1.00 62.33 14 PRO B N 1
ATOM 937 C CA . PRO B 2 14 ? 16.947 -5.385 -29.029 1.00 63.47 14 PRO B CA 1
ATOM 938 C C . PRO B 2 14 ? 16.288 -6.751 -28.836 1.00 64.41 14 PRO B C 1
ATOM 939 O O . PRO B 2 14 ? 15.890 -7.117 -27.726 1.00 65.20 14 PRO B O 1
ATOM 943 N N . SER B 2 15 ? 16.137 -7.481 -29.937 1.00 64.46 15 SER B N 1
ATOM 944 C CA . SER B 2 15 ? 15.534 -8.803 -29.923 1.00 63.76 15 SER B CA 1
ATOM 945 C C . SER B 2 15 ? 16.565 -9.901 -29.658 1.00 63.41 15 SER B C 1
ATOM 946 O O . SER B 2 15 ? 16.202 -11.036 -29.341 1.00 63.86 15 SER B O 1
ATOM 949 N N . GLN B 2 16 ? 17.845 -9.570 -29.805 1.00 62.00 16 GLN B N 1
ATOM 950 C CA . GLN B 2 16 ? 18.917 -10.534 -29.584 1.00 60.54 16 GLN B CA 1
ATOM 951 C C . GLN B 2 16 ? 19.734 -10.169 -28.337 1.00 58.29 16 GLN B C 1
ATOM 952 O O . GLN B 2 16 ? 19.509 -9.120 -27.717 1.00 58.16 16 GLN B O 1
ATOM 958 N N . SER B 2 17 ? 20.654 -11.057 -27.958 1.00 54.75 17 SER B N 1
ATOM 959 C CA . SER B 2 17 ? 21.504 -10.862 -26.786 1.00 50.74 17 SER B CA 1
ATOM 960 C C . SER B 2 17 ? 22.909 -10.367 -27.118 1.00 48.19 17 SER B C 1
ATOM 961 O O . SER B 2 17 ? 23.370 -10.484 -28.257 1.00 48.54 17 SER B O 1
ATOM 964 N N . LEU B 2 18 ? 23.581 -9.824 -26.106 1.00 44.44 18 LEU B N 1
ATOM 965 C CA . LEU B 2 18 ? 24.940 -9.301 -26.227 1.00 40.07 18 LEU B CA 1
ATOM 966 C C . LEU B 2 18 ? 25.945 -10.351 -25.732 1.00 36.56 18 LEU B C 1
ATOM 967 O O . LEU B 2 18 ? 25.718 -11.007 -24.713 1.00 33.93 18 LEU B O 1
ATOM 972 N N . SER B 2 19 ? 27.013 -10.553 -26.498 1.00 33.15 19 SER B N 1
ATOM 973 C CA . SER B 2 19 ? 28.066 -11.508 -26.152 1.00 29.94 19 SER B CA 1
ATOM 974 C C . SER B 2 19 ? 29.420 -10.897 -26.499 1.00 27.14 19 SER B C 1
ATOM 975 O O . SER B 2 19 ? 29.648 -10.525 -27.656 1.00 26.56 19 SER B O 1
ATOM 978 N N . ILE B 2 20 ? 30.286 -10.731 -25.500 1.00 22.51 20 ILE B N 1
ATOM 979 C CA . ILE B 2 20 ? 31.605 -10.145 -25.718 1.00 19.58 20 ILE B CA 1
ATOM 980 C C . ILE B 2 20 ? 32.682 -11.057 -25.130 1.00 18.75 20 ILE B C 1
ATOM 981 O O . ILE B 2 20 ? 32.474 -11.666 -24.078 1.00 17.76 20 ILE B O 1
ATOM 986 N N . THR B 2 21 ? 33.799 -11.198 -25.841 1.00 16.01 21 THR B N 1
ATOM 987 C CA . THR B 2 21 ? 34.918 -12.031 -25.395 1.00 15.55 21 THR B CA 1
ATOM 988 C C . THR B 2 21 ? 36.119 -11.155 -25.028 1.00 15.18 21 THR B C 1
ATOM 989 O O . THR B 2 21 ? 36.335 -10.096 -25.645 1.00 15.57 21 THR B O 1
ATOM 993 N N . CYS B 2 22 ? 36.843 -11.557 -23.979 1.00 13.56 22 CYS B N 1
ATOM 994 C CA . CYS B 2 22 ? 38.061 -10.865 -23.539 1.00 13.14 22 CYS B CA 1
ATOM 995 C C . CYS B 2 22 ? 39.174 -11.923 -23.627 1.00 13.74 22 CYS B C 1
ATOM 996 O O . CYS B 2 22 ? 39.119 -12.947 -22.927 1.00 13.50 22 CYS B O 1
ATOM 999 N N . THR B 2 23 ? 40.104 -11.727 -24.565 1.00 12.27 23 THR B N 1
ATOM 1000 C CA . THR B 2 23 ? 41.228 -12.643 -24.760 1.00 12.23 23 THR B CA 1
ATOM 1001 C C . THR B 2 23 ? 42.437 -12.064 -24.028 1.00 11.83 23 THR B C 1
ATOM 1002 O O . THR B 2 23 ? 42.807 -10.904 -24.255 1.00 11.77 23 THR B O 1
ATOM 1006 N N . VAL B 2 24 ? 43.035 -12.845 -23.129 1.00 12.27 24 VAL B N 1
ATOM 1007 C CA . VAL B 2 24 ? 44.184 -12.350 -22.369 1.00 12.51 24 VAL B CA 1
ATOM 1008 C C . VAL B 2 24 ? 45.476 -13.128 -22.617 1.00 12.83 24 VAL B C 1
ATOM 1009 O O . VAL B 2 24 ? 45.449 -14.260 -23.101 1.00 12.58 24 VAL B O 1
ATOM 1013 N N . SER B 2 25 ? 46.596 -12.497 -22.266 1.00 13.70 25 SER B N 1
ATOM 1014 C CA . SER B 2 25 ? 47.912 -13.106 -22.402 1.00 14.57 25 SER B CA 1
ATOM 1015 C C . SER B 2 25 ? 48.884 -12.511 -21.391 1.00 13.41 25 SER B C 1
ATOM 1016 O O . SER B 2 25 ? 48.637 -11.439 -20.820 1.00 13.43 25 SER B O 1
ATOM 1019 N N . GLY B 2 26 ? 49.935 -13.272 -21.092 1.00 13.62 26 GLY B N 1
ATOM 1020 C CA . GLY B 2 26 ? 50.963 -12.820 -20.163 1.00 13.66 26 GLY B CA 1
ATOM 1021 C C . GLY B 2 26 ? 50.741 -13.184 -18.701 1.00 14.63 26 GLY B C 1
ATOM 1022 O O . GLY B 2 26 ? 51.561 -12.813 -17.865 1.00 15.91 26 GLY B O 1
ATOM 1023 N N . PHE B 2 27 ? 49.637 -13.870 -18.381 1.00 14.20 27 PHE B N 1
ATOM 1024 C CA . PHE B 2 27 ? 49.321 -14.296 -17.011 1.00 13.44 27 PHE B CA 1
ATOM 1025 C C . PHE B 2 27 ? 48.265 -15.407 -17.067 1.00 13.39 27 PHE B C 1
ATOM 1026 O O . PHE B 2 27 ? 47.606 -15.586 -18.102 1.00 13.79 27 PHE B O 1
ATOM 1034 N N . SER B 2 28 ? 48.100 -16.136 -15.961 1.00 13.58 28 SER B N 1
ATOM 1035 C CA . SER B 2 28 ? 47.115 -17.220 -15.854 1.00 13.92 28 SER B CA 1
ATOM 1036 C C . SER B 2 28 ? 45.803 -16.733 -15.201 1.00 12.88 28 SER B C 1
ATOM 1037 O O . SER B 2 28 ? 45.835 -16.047 -14.173 1.00 12.55 28 SER B O 1
ATOM 1040 N N . LEU B 2 29 ? 44.665 -17.085 -15.797 1.00 12.56 29 LEU B N 1
ATOM 1041 C CA . LEU B 2 29 ? 43.362 -16.688 -15.261 1.00 11.91 29 LEU B CA 1
ATOM 1042 C C . LEU B 2 29 ? 43.068 -17.318 -13.894 1.00 13.17 29 LEU B C 1
ATOM 1043 O O . LEU B 2 29 ? 42.196 -16.844 -13.156 1.00 13.43 29 LEU B O 1
ATOM 1048 N N . THR B 2 30 ? 43.801 -18.371 -13.532 1.00 13.53 30 THR B N 1
ATOM 1049 C CA . THR B 2 30 ? 43.600 -19.015 -12.227 1.00 13.65 30 THR B CA 1
ATOM 1050 C C . THR B 2 30 ? 44.134 -18.175 -11.052 1.00 12.91 30 THR B C 1
ATOM 1051 O O . THR B 2 30 ? 43.684 -18.349 -9.908 1.00 14.45 30 THR B O 1
ATOM 1055 N N . GLY B 2 31 ? 45.062 -17.253 -11.326 1.00 11.29 31 GLY B N 1
ATOM 1056 C CA . GLY B 2 31 ? 45.635 -16.444 -10.259 1.00 11.68 31 GLY B CA 1
ATOM 1057 C C . GLY B 2 31 ? 45.186 -14.996 -10.114 1.00 10.64 31 GLY B C 1
ATOM 1058 O O . GLY B 2 31 ? 45.635 -14.307 -9.188 1.00 10.40 31 GLY B O 1
ATOM 1059 N N . TYR B 2 32 ? 44.287 -14.541 -10.985 1.00 10.35 32 TYR B N 1
ATOM 1060 C CA . TYR B 2 32 ? 43.813 -13.142 -10.987 1.00 10.59 32 TYR B CA 1
ATOM 1061 C C . TYR B 2 32 ? 42.324 -13.071 -11.337 1.00 10.89 32 TYR B C 1
ATOM 1062 O O . TYR B 2 32 ? 41.814 -13.964 -12.007 1.00 11.97 32 TYR B O 1
ATOM 1071 N N . GLY B 2 33 ? 41.640 -12.007 -10.905 1.00 10.63 33 GLY B N 1
ATOM 1072 C CA . GLY B 2 33 ? 40.233 -11.833 -11.259 1.00 9.42 33 GLY B CA 1
ATOM 1073 C C . GLY B 2 33 ? 40.133 -10.940 -12.495 1.00 10.51 33 GLY B C 1
ATOM 1074 O O . GLY B 2 33 ? 41.123 -10.316 -12.891 1.00 11.41 33 GLY B O 1
ATOM 1075 N N . VAL B 2 34 ? 38.997 -10.947 -13.182 1.00 10.18 34 VAL B N 1
ATOM 1076 C CA . VAL B 2 34 ? 38.788 -10.064 -14.340 1.00 9.07 34 VAL B CA 1
ATOM 1077 C C . VAL B 2 34 ? 37.432 -9.369 -14.143 1.00 9.46 34 VAL B C 1
ATOM 1078 O O . VAL B 2 34 ? 36.424 -10.037 -13.878 1.00 9.56 34 VAL B O 1
ATOM 1082 N N . ASN B 2 35 ? 37.436 -8.032 -14.206 1.00 9.17 35 ASN B N 1
ATOM 1083 C CA . ASN B 2 35 ? 36.235 -7.190 -14.020 1.00 9.00 35 ASN B CA 1
ATOM 1084 C C . ASN B 2 35 ? 35.738 -6.639 -15.375 1.00 9.24 35 ASN B C 1
ATOM 1085 O O . ASN B 2 35 ? 36.540 -6.432 -16.301 1.00 9.49 35 ASN B O 1
ATOM 1090 N N . TRP B 2 36 ? 34.434 -6.373 -15.467 1.00 8.79 36 TRP B N 1
ATOM 1091 C CA . TRP B 2 36 ? 33.823 -5.778 -16.664 1.00 9.27 36 TRP B CA 1
ATOM 1092 C C . TRP B 2 36 ? 33.276 -4.389 -16.258 1.00 10.34 36 TRP B C 1
ATOM 1093 O O . TRP B 2 36 ? 32.627 -4.248 -15.196 1.00 9.21 36 TRP B O 1
ATOM 1104 N N . VAL B 2 37 ? 33.596 -3.374 -17.074 1.00 9.56 37 VAL B N 1
ATOM 1105 C CA . VAL B 2 37 ? 33.207 -1.969 -16.833 1.00 10.65 37 VAL B CA 1
ATOM 1106 C C . VAL B 2 37 ? 32.735 -1.312 -18.150 1.00 12.76 37 VAL B C 1
ATOM 1107 O O . VAL B 2 37 ? 33.283 -1.606 -19.224 1.00 13.47 37 VAL B O 1
ATOM 1111 N N . ARG B 2 38 ? 31.734 -0.436 -18.085 1.00 12.35 38 ARG B N 1
ATOM 1112 C CA . ARG B 2 38 ? 31.252 0.236 -19.301 1.00 12.51 38 ARG B CA 1
ATOM 1113 C C . ARG B 2 38 ? 31.208 1.761 -19.144 1.00 13.17 38 ARG B C 1
ATOM 1114 O O . ARG B 2 38 ? 31.196 2.280 -18.014 1.00 12.61 38 ARG B O 1
ATOM 1122 N N . GLN B 2 39 ? 31.202 2.476 -20.274 1.00 13.76 39 GLN B N 1
ATOM 1123 C CA . GLN B 2 39 ? 31.191 3.936 -20.281 1.00 12.46 39 GLN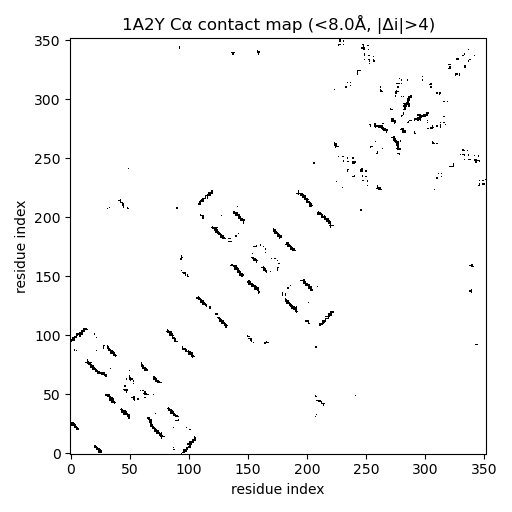 B CA 1
ATOM 1124 C C . GLN B 2 39 ? 30.388 4.481 -21.470 1.00 15.42 39 GLN B C 1
ATOM 1125 O O . GLN B 2 39 ? 30.789 4.304 -22.627 1.00 14.92 39 GLN B O 1
ATOM 1131 N N . PRO B 2 40 ? 29.204 5.076 -21.213 1.00 17.02 40 PRO B N 1
ATOM 1132 C CA . PRO B 2 40 ? 28.390 5.628 -22.309 1.00 18.98 40 PRO B CA 1
ATOM 1133 C C . PRO B 2 40 ? 29.159 6.813 -22.887 1.00 20.38 40 PRO B C 1
ATOM 1134 O O . PRO B 2 40 ? 29.913 7.475 -22.162 1.00 20.18 40 PRO B O 1
ATOM 1138 N N . PRO B 2 41 ? 28.996 7.095 -24.185 1.00 23.34 41 PRO B N 1
ATOM 1139 C CA . PRO B 2 41 ? 29.740 8.232 -24.757 1.00 24.56 41 PRO B CA 1
ATOM 1140 C C . PRO B 2 41 ? 29.541 9.561 -23.996 1.00 24.42 41 PRO B C 1
ATOM 1141 O O . PRO B 2 41 ? 28.426 9.923 -23.593 1.00 24.63 41 PRO B O 1
ATOM 1145 N N . GLY B 2 42 ? 30.657 10.210 -23.692 1.00 25.34 42 GLY B N 1
ATOM 1146 C CA . GLY B 2 42 ? 30.623 11.456 -22.956 1.00 25.47 42 GLY B CA 1
ATOM 1147 C C . GLY B 2 42 ? 30.263 11.328 -21.480 1.00 26.00 42 GLY B C 1
ATOM 1148 O O . GLY B 2 42 ? 30.106 12.346 -20.803 1.00 26.85 42 GLY B O 1
ATOM 1149 N N . LYS B 2 43 ? 30.163 10.106 -20.959 1.00 23.40 43 LYS B N 1
ATOM 1150 C CA . LYS B 2 43 ? 29.797 9.907 -19.554 1.00 22.05 43 LYS B CA 1
ATOM 1151 C C . LYS B 2 43 ? 30.878 9.200 -18.720 1.00 19.47 43 LYS B C 1
ATOM 1152 O O . LYS B 2 43 ? 31.989 8.961 -19.204 1.00 17.83 43 LYS B O 1
ATOM 1158 N N . GLY B 2 44 ? 30.530 8.863 -17.479 1.00 17.67 44 GLY B N 1
ATOM 1159 C CA . GLY B 2 44 ? 31.462 8.209 -16.569 1.00 16.50 44 GLY B CA 1
ATOM 1160 C C . GLY B 2 44 ? 31.479 6.689 -16.589 1.00 14.94 44 GLY B C 1
ATOM 1161 O O . GLY B 2 44 ? 30.764 6.061 -17.371 1.00 16.94 44 GLY B O 1
ATOM 1162 N N . LEU B 2 45 ? 32.264 6.099 -15.688 1.00 12.93 45 LEU B N 1
ATOM 1163 C CA . LEU B 2 45 ? 32.426 4.643 -15.592 1.00 11.53 45 LEU B CA 1
ATOM 1164 C C . LEU B 2 45 ? 31.356 3.960 -14.707 1.00 11.44 45 LEU B C 1
ATOM 1165 O O . LEU B 2 45 ? 30.977 4.502 -13.656 1.00 11.96 45 LEU B O 1
ATOM 1170 N N . GLU B 2 46 ? 30.888 2.785 -15.145 1.00 11.72 46 GLU B N 1
ATOM 1171 C CA . GLU B 2 46 ? 29.891 1.970 -14.421 1.00 12.39 46 GLU B CA 1
ATOM 1172 C C . GLU B 2 46 ? 30.401 0.506 -14.274 1.00 11.48 46 GLU B C 1
ATOM 1173 O O . GLU B 2 46 ? 30.794 -0.115 -15.269 1.00 9.99 46 GLU B O 1
ATOM 1179 N N . TRP B 2 47 ? 30.389 -0.035 -13.048 1.00 10.34 47 TRP B N 1
ATOM 1180 C CA . TRP B 2 47 ? 30.864 -1.408 -12.764 1.00 9.76 47 TRP B CA 1
ATOM 1181 C C . TRP B 2 47 ? 29.780 -2.430 -13.118 1.00 11.82 47 TRP B C 1
ATOM 1182 O O . TRP B 2 47 ? 28.621 -2.270 -12.722 1.00 14.36 47 TRP B O 1
ATOM 1193 N N . LEU B 2 48 ? 30.130 -3.453 -13.894 1.00 10.40 48 LEU B N 1
ATOM 1194 C CA . LEU B 2 48 ? 29.164 -4.478 -14.293 1.00 11.90 48 LEU B CA 1
ATOM 1195 C C . LEU B 2 48 ? 29.254 -5.776 -13.476 1.00 11.71 48 LEU B C 1
ATOM 1196 O O . LEU B 2 48 ? 28.220 -6.351 -13.096 1.00 12.25 48 LEU B O 1
ATOM 1201 N N . GLY B 2 49 ? 30.474 -6.249 -13.223 1.00 10.18 49 GLY B N 1
ATOM 1202 C CA . GLY B 2 49 ? 30.638 -7.486 -12.480 1.00 9.33 49 GLY B CA 1
ATOM 1203 C C . GLY B 2 49 ? 32.063 -8.022 -12.565 1.00 10.04 49 GLY B C 1
ATOM 1204 O O . GLY B 2 49 ? 32.952 -7.359 -13.128 1.00 8.84 49 GLY B O 1
ATOM 1205 N N . MET B 2 50 ? 32.284 -9.225 -12.036 1.00 9.37 50 MET B N 1
ATOM 1206 C CA . MET B 2 50 ? 33.623 -9.821 -12.039 1.00 9.09 50 MET B CA 1
ATOM 1207 C C . MET B 2 50 ? 33.604 -11.336 -11.871 1.00 9.21 50 MET B C 1
ATOM 1208 O O . MET B 2 50 ? 32.608 -11.908 -11.401 1.00 8.89 50 MET B O 1
ATOM 1213 N N . ILE B 2 51 ? 34.708 -11.974 -12.272 1.00 8.84 51 ILE B N 1
ATOM 1214 C CA . ILE B 2 51 ? 34.901 -13.413 -12.052 1.00 8.66 51 ILE B CA 1
ATOM 1215 C C . ILE B 2 51 ? 36.289 -13.558 -11.395 1.00 8.27 51 ILE B C 1
ATOM 1216 O O . ILE B 2 51 ? 37.298 -13.016 -11.904 1.00 8.42 51 ILE B O 1
ATOM 1221 N N . TRP B 2 52 ? 36.302 -14.145 -10.192 1.00 7.70 52 TRP B N 1
ATOM 1222 C CA . TRP B 2 52 ? 37.532 -14.366 -9.414 1.00 7.51 52 TRP B CA 1
ATOM 1223 C C . TRP B 2 52 ? 38.408 -15.473 -10.036 1.00 8.31 52 TRP B C 1
ATOM 1224 O O . TRP B 2 52 ? 37.929 -16.266 -10.849 1.00 8.20 52 TRP B O 1
ATOM 1235 N N . GLY B 2 53 ? 39.674 -15.543 -9.623 1.00 8.37 53 GLY B N 1
ATOM 1236 C CA . GLY B 2 53 ? 40.558 -16.591 -10.129 1.00 9.67 53 GLY B CA 1
ATOM 1237 C C . GLY B 2 53 ? 39.981 -18.000 -9.924 1.00 10.34 53 GLY B C 1
ATOM 1238 O O . GLY B 2 53 ? 40.116 -18.892 -10.788 1.00 10.67 53 GLY B O 1
ATOM 1239 N N . ASP B 2 54 ? 39.284 -18.189 -8.796 1.00 10.01 54 ASP B N 1
ATOM 1240 C CA . ASP B 2 54 ? 38.679 -19.480 -8.464 1.00 11.21 54 ASP B CA 1
ATOM 1241 C C . ASP B 2 54 ? 37.337 -19.783 -9.137 1.00 10.80 54 ASP B C 1
ATOM 1242 O O . ASP B 2 54 ? 36.690 -20.778 -8.808 1.00 10.59 54 ASP B O 1
ATOM 1247 N N . GLY B 2 55 ? 36.902 -18.902 -10.040 1.00 11.24 55 GLY B N 1
ATOM 1248 C CA . GLY B 2 55 ? 35.646 -19.108 -10.744 1.00 9.92 55 GLY B CA 1
ATOM 1249 C C . GLY B 2 55 ? 34.368 -18.522 -10.155 1.00 10.13 55 GLY B C 1
ATOM 1250 O O . GLY B 2 55 ? 33.332 -18.570 -10.816 1.00 10.83 55 GLY B O 1
ATOM 1251 N N . ASN B 2 56 ? 34.407 -18.022 -8.919 1.00 8.94 56 ASN B N 1
ATOM 1252 C CA . ASN B 2 56 ? 33.201 -17.423 -8.307 1.00 9.64 56 ASN B CA 1
ATOM 1253 C C . ASN B 2 56 ? 32.848 -16.088 -9.015 1.00 10.33 56 ASN B C 1
ATOM 1254 O O . ASN B 2 56 ? 33.740 -15.389 -9.504 1.00 10.23 56 ASN B O 1
ATOM 1259 N N . THR B 2 57 ? 31.567 -15.729 -9.053 1.00 10.14 57 THR B N 1
ATOM 1260 C CA . THR B 2 57 ? 31.130 -14.496 -9.724 1.00 11.22 57 THR B CA 1
ATOM 1261 C C . THR B 2 57 ? 30.342 -13.534 -8.815 1.00 11.62 57 THR B C 1
ATOM 1262 O O . THR B 2 57 ? 29.733 -13.969 -7.834 1.00 11.40 57 THR B O 1
ATOM 1266 N N . ASP B 2 58 ? 30.374 -12.238 -9.142 1.00 9.88 58 ASP B N 1
ATOM 1267 C CA . ASP B 2 58 ? 29.637 -11.190 -8.413 1.00 11.44 58 ASP B CA 1
ATOM 1268 C C . ASP B 2 58 ? 29.187 -10.133 -9.443 1.00 11.29 58 ASP B C 1
ATOM 1269 O O . ASP B 2 58 ? 29.923 -9.826 -10.384 1.00 10.99 58 ASP B O 1
ATOM 1274 N N . TYR B 2 59 ? 27.981 -9.596 -9.280 1.00 10.51 59 TYR B N 1
ATOM 1275 C CA . TYR B 2 59 ? 27.403 -8.643 -10.236 1.00 10.75 59 TYR B CA 1
ATOM 1276 C C . TYR B 2 59 ? 26.841 -7.333 -9.666 1.00 11.55 59 TYR B C 1
ATOM 1277 O O . TYR B 2 59 ? 26.552 -7.226 -8.471 1.00 11.70 59 TYR B O 1
ATOM 1286 N N . ASN B 2 60 ? 26.662 -6.360 -10.558 1.00 12.02 60 ASN B N 1
ATOM 1287 C CA . ASN B 2 60 ? 26.046 -5.070 -10.262 1.00 13.48 60 ASN B CA 1
ATOM 1288 C C . ASN B 2 60 ? 24.610 -5.441 -9.799 1.00 14.71 60 ASN B C 1
ATOM 1289 O O . ASN B 2 60 ? 23.941 -6.264 -10.435 1.00 13.69 60 ASN B O 1
ATOM 1294 N N . SER B 2 61 ? 24.159 -4.852 -8.696 1.00 15.97 61 SER B N 1
ATOM 1295 C CA . SER B 2 61 ? 22.838 -5.142 -8.131 1.00 18.38 61 SER B CA 1
ATOM 1296 C C . SER B 2 61 ? 21.643 -4.938 -9.065 1.00 18.33 61 SER B C 1
ATOM 1297 O O . SER B 2 61 ? 20.808 -5.839 -9.209 1.00 19.15 61 SER B O 1
ATOM 1300 N N . ALA B 2 62 ? 21.558 -3.772 -9.700 1.00 17.49 62 ALA B N 1
ATOM 1301 C CA . ALA B 2 62 ? 20.438 -3.483 -10.595 1.00 17.61 62 ALA B CA 1
ATOM 1302 C C . ALA B 2 62 ? 20.425 -4.306 -11.893 1.00 19.65 62 ALA B C 1
ATOM 1303 O O . ALA B 2 62 ? 19.348 -4.615 -12.416 1.00 19.25 62 ALA B O 1
ATOM 1305 N N . LEU B 2 63 ? 21.609 -4.712 -12.371 1.00 18.23 63 LEU B N 1
ATOM 1306 C CA . LEU B 2 63 ? 21.737 -5.466 -13.619 1.00 18.82 63 LEU B CA 1
ATOM 1307 C C . LEU B 2 63 ? 21.889 -6.984 -13.493 1.00 20.20 63 LEU B C 1
ATOM 1308 O O . LEU B 2 63 ? 2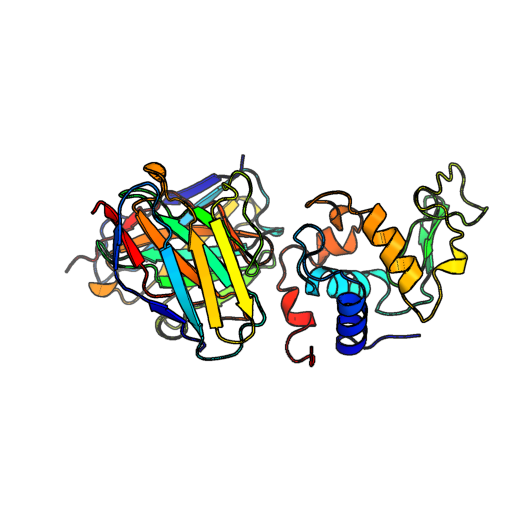1.858 -7.697 -14.502 1.00 20.71 63 LEU B O 1
ATOM 1313 N N . LYS B 2 64 ? 22.033 -7.480 -12.270 1.00 21.35 64 LYS B N 1
ATOM 1314 C CA . LYS B 2 64 ? 22.234 -8.898 -12.031 1.00 22.64 64 LYS B CA 1
ATOM 1315 C C . LYS B 2 64 ? 21.301 -9.874 -12.761 1.00 23.96 64 LYS B C 1
ATOM 1316 O O . LYS B 2 64 ? 21.776 -10.880 -13.310 1.00 25.23 64 LYS B O 1
ATOM 1322 N N . SER B 2 65 ? 19.997 -9.590 -12.794 1.00 22.05 65 SER B N 1
ATOM 1323 C CA . SER B 2 65 ? 19.061 -10.501 -13.462 1.00 22.00 65 SER B CA 1
ATOM 1324 C C . SER B 2 65 ? 19.299 -10.737 -14.971 1.00 21.72 65 SER B C 1
ATOM 1325 O O . SER B 2 65 ? 18.821 -11.729 -15.522 1.00 22.05 65 SER B O 1
ATOM 1328 N N . ARG B 2 66 ? 20.011 -9.829 -15.641 1.00 21.56 66 ARG B N 1
ATOM 1329 C CA . ARG B 2 66 ? 20.260 -10.002 -17.063 1.00 21.54 66 ARG B CA 1
ATOM 1330 C C . ARG B 2 66 ? 21.704 -10.101 -17.527 1.00 21.14 66 ARG B C 1
ATOM 1331 O O . ARG B 2 66 ? 21.981 -9.977 -18.719 1.00 22.03 66 ARG B O 1
ATOM 1339 N N . LEU B 2 67 ? 22.614 -10.392 -16.600 1.00 20.18 67 LEU B N 1
ATOM 1340 C CA . LEU B 2 67 ? 24.043 -10.537 -16.915 1.00 19.79 67 LEU B CA 1
ATOM 1341 C C . LEU B 2 67 ? 24.539 -11.927 -16.512 1.00 18.06 67 LEU B C 1
ATOM 1342 O O . LEU B 2 67 ? 24.061 -12.509 -15.542 1.00 18.20 67 LEU B O 1
ATOM 1347 N N . SER B 2 68 ? 25.542 -12.417 -17.222 1.00 17.57 68 SER B N 1
ATOM 1348 C CA . SER B 2 68 ? 26.154 -13.707 -16.932 1.00 18.05 68 SER B CA 1
ATOM 1349 C C . SER B 2 68 ? 27.635 -13.630 -17.350 1.00 16.54 68 SER B C 1
ATOM 1350 O O . SER B 2 68 ? 27.930 -13.187 -18.457 1.00 17.95 68 SER B O 1
ATOM 1353 N N . ILE B 2 69 ? 28.552 -13.971 -16.442 1.00 14.36 69 ILE B N 1
ATOM 1354 C CA . ILE B 2 69 ? 30.000 -13.971 -16.734 1.00 12.36 69 ILE B CA 1
ATOM 1355 C C . ILE B 2 69 ? 30.553 -15.396 -16.518 1.00 12.66 69 ILE B C 1
ATOM 1356 O O . ILE B 2 69 ? 30.189 -16.067 -15.544 1.00 11.81 69 ILE B O 1
ATOM 1361 N N . SER B 2 70 ? 31.399 -15.866 -17.441 1.00 12.80 70 SER B N 1
ATOM 1362 C CA . SER B 2 70 ? 32.017 -17.202 -17.353 1.00 13.00 70 SER B CA 1
ATOM 1363 C C . SER B 2 70 ? 33.422 -17.158 -17.977 1.00 13.73 70 SER B C 1
ATOM 1364 O O . SER B 2 70 ? 33.847 -16.106 -18.475 1.00 13.47 70 SER B O 1
ATOM 1367 N N . LYS B 2 71 ? 34.147 -18.276 -17.955 1.00 13.47 71 LYS B N 1
ATOM 1368 C CA . LYS B 2 71 ? 35.484 -18.279 -18.538 1.00 14.45 71 LYS B CA 1
ATOM 1369 C C . LYS B 2 71 ? 35.991 -19.671 -18.924 1.00 16.65 71 LYS B C 1
ATOM 1370 O O . LYS B 2 71 ? 35.406 -20.687 -18.522 1.00 17.07 71 LYS B O 1
ATOM 1376 N N . ASP B 2 72 ? 37.067 -19.704 -19.716 1.00 16.15 72 ASP B N 1
ATOM 1377 C CA . ASP B 2 72 ? 37.736 -20.946 -20.111 1.00 16.87 72 ASP B CA 1
ATOM 1378 C C . ASP B 2 72 ? 39.232 -20.747 -19.782 1.00 15.10 72 ASP B C 1
ATOM 1379 O O . ASP B 2 72 ? 39.961 -20.108 -20.549 1.00 14.86 72 ASP B O 1
ATOM 1384 N N . ASN B 2 73 ? 39.684 -21.314 -18.665 1.00 15.91 73 ASN B N 1
ATOM 1385 C CA . ASN B 2 73 ? 41.079 -21.178 -18.215 1.00 16.65 73 ASN B CA 1
ATOM 1386 C C . ASN B 2 73 ? 42.104 -21.674 -19.261 1.00 18.33 73 ASN B C 1
ATOM 1387 O O . ASN B 2 73 ? 43.101 -20.991 -19.521 1.00 17.74 73 ASN B O 1
ATOM 1392 N N . SER B 2 74 ? 41.861 -22.834 -19.877 1.00 19.85 74 SER B N 1
ATOM 1393 C CA . SER B 2 74 ? 42.792 -23.370 -20.888 1.00 21.58 74 SER B CA 1
ATOM 1394 C C . SER B 2 74 ? 42.974 -22.497 -22.134 1.00 21.63 74 SER B C 1
ATOM 1395 O O . SER B 2 74 ? 44.026 -22.527 -22.771 1.00 22.45 74 SER B O 1
ATOM 1400 N N . LYS B 2 75 ? 41.947 -21.733 -22.487 1.00 21.72 75 LYS B N 1
ATOM 1401 C CA . LYS B 2 75 ? 41.992 -20.879 -23.667 1.00 20.52 75 LYS B CA 1
ATOM 1402 C C . LYS B 2 75 ? 42.267 -19.406 -23.369 1.00 18.81 75 LYS B C 1
ATOM 1403 O O . LYS B 2 75 ? 42.293 -18.583 -24.284 1.00 18.51 75 LYS B O 1
ATOM 1409 N N . SER B 2 76 ? 42.476 -19.071 -22.102 1.00 16.08 76 SER B N 1
ATOM 1410 C CA . SER B 2 76 ? 42.725 -17.684 -21.712 1.00 15.69 76 SER B CA 1
ATOM 1411 C C . SER B 2 76 ? 41.639 -16.713 -22.195 1.00 14.66 76 SER B C 1
ATOM 1412 O O . SER B 2 76 ? 41.944 -15.590 -22.627 1.00 15.21 76 SER B O 1
ATOM 1415 N N . GLN B 2 77 ? 40.375 -17.114 -22.035 1.00 14.01 77 GLN B N 1
ATOM 1416 C CA . GLN B 2 77 ? 39.232 -16.296 -22.455 1.00 14.82 77 GLN B CA 1
ATOM 1417 C C . GLN B 2 77 ? 38.213 -16.072 -21.336 1.00 14.11 77 GLN B C 1
ATOM 1418 O O . GLN B 2 77 ? 37.943 -17.002 -20.567 1.00 12.08 77 GLN B O 1
ATOM 1424 N N . VAL B 2 78 ? 37.616 -14.872 -21.299 1.00 12.65 78 VAL B N 1
ATOM 1425 C CA . VAL B 2 78 ? 36.559 -14.518 -20.337 1.00 12.21 78 VAL B CA 1
ATOM 1426 C C . VAL B 2 78 ? 35.370 -14.030 -21.171 1.00 13.26 78 VAL B C 1
ATOM 1427 O O . VAL B 2 78 ? 35.568 -13.294 -22.147 1.00 13.03 78 VAL B O 1
ATOM 1431 N N . PHE B 2 79 ? 34.151 -14.424 -20.793 1.00 14.39 79 PHE B N 1
ATOM 1432 C CA . PHE B 2 79 ? 32.936 -14.074 -21.555 1.00 15.30 79 PHE B CA 1
ATOM 1433 C C . PHE B 2 79 ? 31.893 -13.280 -20.763 1.00 16.44 79 PHE B C 1
ATOM 1434 O O . PHE B 2 79 ? 31.651 -13.567 -19.585 1.00 17.70 79 PHE B O 1
ATOM 1442 N N . LEU B 2 80 ? 31.269 -12.306 -21.423 1.00 16.67 80 LEU B N 1
ATOM 1443 C CA . LEU B 2 80 ? 30.203 -11.485 -20.832 1.00 18.26 80 LEU B CA 1
ATOM 1444 C C . LEU B 2 80 ? 28.959 -11.653 -21.709 1.00 19.02 80 LEU B C 1
ATOM 1445 O O . LEU B 2 80 ? 29.033 -11.510 -22.938 1.00 19.36 80 LEU B O 1
ATOM 1450 N N . LYS B 2 81 ? 27.842 -12.022 -21.095 1.00 19.34 81 LYS B N 1
ATOM 1451 C CA . LYS B 2 81 ? 26.588 -12.182 -21.826 1.00 22.78 81 LYS B CA 1
ATOM 1452 C C . LYS B 2 81 ? 25.511 -11.326 -21.155 1.00 24.31 81 LYS B C 1
ATOM 1453 O O . LYS B 2 81 ? 25.378 -11.342 -19.923 1.00 23.78 81 LYS B O 1
ATOM 1459 N N . MET B 2 82 ? 24.752 -10.582 -21.960 1.00 25.30 82 MET B N 1
ATOM 1460 C CA . MET B 2 82 ? 23.709 -9.691 -21.445 1.00 28.98 82 MET B CA 1
ATOM 1461 C C . MET B 2 82 ? 22.427 -9.810 -22.284 1.00 29.67 82 MET B C 1
ATOM 1462 O O . MET B 2 82 ? 22.487 -9.856 -23.511 1.00 29.81 82 MET B O 1
ATOM 1467 N N . ASN B 2 83 ? 21.275 -9.906 -21.626 1.00 29.98 83 ASN B N 1
ATOM 1468 C CA . ASN B 2 83 ? 20.009 -10.026 -22.342 1.00 31.30 83 ASN B CA 1
ATOM 1469 C C . ASN B 2 83 ? 19.055 -8.875 -22.033 1.00 31.24 83 ASN B C 1
ATOM 1470 O O . ASN B 2 83 ? 19.366 -8.030 -21.209 1.00 30.80 83 ASN B O 1
ATOM 1475 N N . SER B 2 84 ? 17.932 -8.806 -22.749 1.00 32.59 84 SER B N 1
ATOM 1476 C CA . SER B 2 84 ? 16.946 -7.736 -22.568 1.00 33.46 84 SER B CA 1
ATOM 1477 C C . SER B 2 84 ? 17.553 -6.346 -22.824 1.00 34.13 84 SER B C 1
ATOM 1478 O O . SER B 2 84 ? 17.418 -5.433 -22.007 1.00 34.12 84 SER B O 1
ATOM 1481 N N . LEU B 2 85 ? 18.181 -6.187 -23.988 1.00 35.64 85 LEU B N 1
ATOM 1482 C CA . LEU B 2 85 ? 18.832 -4.939 -24.385 1.00 37.80 85 LEU B CA 1
ATOM 1483 C C . LEU B 2 85 ? 17.907 -3.714 -24.478 1.00 39.64 85 LEU B C 1
ATOM 1484 O O . LEU B 2 85 ? 16.737 -3.822 -24.848 1.00 40.68 85 LEU B O 1
ATOM 1489 N N . HIS B 2 86 ? 18.436 -2.560 -24.087 1.00 40.01 86 HIS B N 1
ATOM 1490 C CA . HIS B 2 86 ? 17.711 -1.291 -24.105 1.00 40.05 86 HIS B CA 1
ATOM 1491 C C . HIS B 2 86 ? 18.690 -0.340 -24.791 1.00 37.09 86 HIS B C 1
ATOM 1492 O O . HIS B 2 86 ? 19.886 -0.608 -24.800 1.00 35.40 86 HIS B O 1
ATOM 1499 N N . THR B 2 87 ? 18.223 0.789 -25.315 1.00 34.70 87 THR B N 1
ATOM 1500 C CA . THR B 2 87 ? 19.141 1.733 -25.960 1.00 32.48 87 THR B CA 1
ATOM 1501 C C . THR B 2 87 ? 20.126 2.298 -24.948 1.00 30.97 87 THR B C 1
ATOM 1502 O O . THR B 2 87 ? 21.152 2.845 -25.315 1.00 29.48 87 THR B O 1
ATOM 1506 N N . ASP B 2 88 ? 19.769 2.212 -23.669 1.00 31.01 88 ASP B N 1
ATOM 1507 C CA . ASP B 2 88 ? 20.615 2.689 -22.581 1.00 30.90 88 ASP B CA 1
ATOM 1508 C C . ASP B 2 88 ? 21.857 1.818 -22.388 1.00 29.32 88 ASP B C 1
ATOM 1509 O O . ASP B 2 88 ? 22.730 2.138 -21.582 1.00 27.47 88 ASP B O 1
ATOM 1514 N N . ASP B 2 89 ? 21.911 0.703 -23.110 1.00 26.58 89 ASP B N 1
ATOM 1515 C CA . ASP B 2 89 ? 23.046 -0.211 -23.052 1.00 24.02 89 ASP B CA 1
ATOM 1516 C C . ASP B 2 89 ? 24.141 0.188 -24.058 1.00 22.07 89 ASP B C 1
ATOM 1517 O O . ASP B 2 89 ? 25.167 -0.488 -24.156 1.00 21.04 89 ASP B O 1
ATOM 1522 N N . THR B 2 90 ? 23.904 1.256 -24.827 1.00 19.53 90 THR B N 1
ATOM 1523 C CA . THR B 2 90 ? 24.880 1.744 -25.804 1.00 18.92 90 THR B CA 1
ATOM 1524 C C . THR B 2 90 ? 26.092 2.309 -25.037 1.00 18.39 90 THR B C 1
ATOM 1525 O O . THR B 2 90 ? 25.941 3.254 -24.257 1.00 18.45 90 THR B O 1
ATOM 1529 N N . ALA B 2 91 ? 27.286 1.756 -25.272 1.00 16.97 91 ALA B N 1
ATOM 1530 C CA . ALA B 2 91 ? 28.501 2.193 -24.567 1.00 14.98 91 ALA B CA 1
ATOM 1531 C C . ALA B 2 91 ? 29.771 1.464 -25.032 1.00 13.72 91 ALA B C 1
ATOM 1532 O O . ALA B 2 91 ? 29.724 0.558 -25.868 1.00 14.67 91 ALA B O 1
ATOM 1534 N N . ARG B 2 92 ? 30.907 1.917 -24.508 1.00 14.10 92 ARG B N 1
ATOM 1535 C CA . ARG B 2 92 ? 32.199 1.282 -24.749 1.00 14.13 92 ARG B CA 1
ATOM 1536 C C . ARG B 2 92 ? 32.366 0.316 -23.557 1.00 12.42 92 ARG B C 1
ATOM 1537 O O . ARG B 2 92 ? 32.205 0.726 -22.395 1.00 12.62 92 ARG B O 1
ATOM 1545 N N . TYR B 2 93 ? 32.624 -0.958 -23.856 1.00 12.05 93 TYR B N 1
ATOM 1546 C CA . TYR B 2 93 ? 32.782 -2.018 -22.848 1.00 12.23 93 TYR B CA 1
ATOM 1547 C C . TYR B 2 93 ? 34.264 -2.404 -22.675 1.00 13.47 93 TYR B C 1
ATOM 1548 O O . TYR B 2 93 ? 34.952 -2.675 -23.674 1.00 13.42 93 TYR B O 1
ATOM 1557 N N . TYR B 2 94 ? 34.739 -2.439 -21.424 1.00 11.93 94 TYR B N 1
ATOM 1558 C CA . TYR B 2 94 ? 36.138 -2.782 -21.096 1.00 10.98 94 TYR B CA 1
ATOM 1559 C C . TYR B 2 94 ? 36.262 -4.007 -20.180 1.00 11.52 94 TYR B C 1
ATOM 1560 O O . TYR B 2 94 ? 35.404 -4.228 -19.314 1.00 11.46 94 TYR B O 1
ATOM 1569 N N . CYS B 2 95 ? 37.338 -4.779 -20.345 1.00 10.41 95 CYS B N 1
ATOM 1570 C CA . CYS B 2 95 ? 37.651 -5.864 -19.406 1.00 10.82 95 CYS B CA 1
ATOM 1571 C C . CYS B 2 95 ? 38.969 -5.385 -18.759 1.00 10.88 95 CYS B C 1
ATOM 1572 O O . CYS B 2 95 ? 39.766 -4.661 -19.408 1.00 10.63 95 CYS B O 1
ATOM 1575 N N . ALA B 2 96 ? 39.147 -5.685 -17.468 1.00 9.09 96 ALA B N 1
ATOM 1576 C CA . ALA B 2 96 ? 40.339 -5.268 -16.726 1.00 7.40 96 ALA B CA 1
ATOM 1577 C C . ALA B 2 96 ? 40.793 -6.317 -15.706 1.00 7.93 96 ALA B C 1
ATOM 1578 O O . ALA B 2 96 ? 39.971 -6.960 -15.054 1.00 8.05 96 ALA B O 1
ATOM 1580 N N . ARG B 2 97 ? 42.108 -6.496 -15.580 1.00 8.08 97 ARG B N 1
ATOM 1581 C CA . ARG B 2 97 ? 42.661 -7.454 -14.617 1.00 7.27 97 ARG B CA 1
ATOM 1582 C C . ARG B 2 97 ? 42.692 -6.860 -13.206 1.00 8.74 97 ARG B C 1
ATOM 1583 O O . ARG B 2 97 ? 43.092 -5.700 -13.021 1.00 8.51 97 ARG B O 1
ATOM 1591 N N . GLU B 2 98 ? 42.290 -7.663 -12.222 1.00 8.65 98 GLU B N 1
ATOM 1592 C CA . GLU B 2 98 ? 42.338 -7.239 -10.826 1.00 9.00 98 GLU B CA 1
ATOM 1593 C C . GLU B 2 98 ? 43.482 -7.973 -10.129 1.00 10.21 98 GLU B C 1
ATOM 1594 O O . GLU B 2 98 ? 43.607 -9.198 -10.242 1.00 10.50 98 GLU B O 1
ATOM 1600 N N . ARG B 2 99 ? 44.343 -7.218 -9.460 1.00 10.03 99 ARG B N 1
ATOM 1601 C CA . ARG B 2 99 ? 45.429 -7.801 -8.677 1.00 10.85 99 ARG B CA 1
ATOM 1602 C C . ARG B 2 99 ? 45.354 -7.266 -7.243 1.00 9.68 99 ARG B C 1
ATOM 1603 O O . ARG B 2 99 ? 45.605 -6.079 -7.020 1.00 9.45 99 ARG B O 1
ATOM 1611 N N . ASP B 2 100 ? 44.933 -8.113 -6.302 1.00 9.39 100 ASP B N 1
ATOM 1612 C CA . ASP B 2 100 ? 44.861 -7.755 -4.871 1.00 9.23 100 ASP B CA 1
ATOM 1613 C C . ASP B 2 100 ? 44.215 -6.383 -4.587 1.00 9.19 100 ASP B C 1
ATOM 1614 O O . ASP B 2 100 ? 44.815 -5.486 -3.979 1.00 9.01 100 ASP B O 1
ATOM 1619 N N . TYR B 2 101 ? 42.983 -6.244 -5.078 1.00 8.24 101 TYR B N 1
ATOM 1620 C CA . TYR B 2 101 ? 42.137 -5.068 -4.899 1.00 7.90 101 TYR B CA 1
ATOM 1621 C C . TYR B 2 101 ? 42.460 -3.735 -5.628 1.00 8.57 101 TYR B C 1
ATOM 1622 O O . TYR B 2 101 ? 42.285 -2.632 -5.077 1.00 7.23 101 TYR B O 1
ATOM 1631 N N . ARG B 2 102 ? 42.877 -3.864 -6.894 1.00 8.17 102 ARG B N 1
ATOM 1632 C CA . ARG B 2 102 ? 43.130 -2.727 -7.808 1.00 8.66 102 ARG B CA 1
ATOM 1633 C C . ARG B 2 102 ? 43.122 -3.268 -9.238 1.00 8.40 102 ARG B C 1
ATOM 1634 O O . ARG B 2 102 ? 43.535 -4.418 -9.467 1.00 8.35 102 ARG B O 1
ATOM 1642 N N . LEU B 2 103 ? 42.561 -2.486 -10.165 1.00 8.38 103 LEU B N 1
ATOM 1643 C CA . LEU B 2 103 ? 42.505 -2.867 -11.587 1.00 8.99 103 LEU B CA 1
ATOM 1644 C C . LEU B 2 103 ? 43.795 -2.336 -12.230 1.00 8.92 103 LEU B C 1
ATOM 1645 O O . LEU B 2 103 ? 43.872 -1.159 -12.611 1.00 9.17 103 LEU B O 1
ATOM 1650 N N . ASP B 2 104 ? 44.793 -3.213 -12.351 1.00 9.13 104 ASP B N 1
ATOM 1651 C CA . ASP B 2 104 ? 46.110 -2.827 -12.873 1.00 9.56 104 ASP B CA 1
ATOM 1652 C C . ASP B 2 104 ? 46.383 -2.749 -14.385 1.00 11.16 104 ASP B C 1
ATOM 1653 O O . ASP B 2 104 ? 47.268 -1.983 -14.808 1.00 12.78 104 ASP B O 1
ATOM 1658 N N . TYR B 2 105 ? 45.635 -3.498 -15.194 1.00 10.46 105 TYR B N 1
ATOM 1659 C CA . TYR B 2 105 ? 45.804 -3.491 -16.656 1.00 10.73 105 TYR B CA 1
ATOM 1660 C C . TYR B 2 105 ? 44.415 -3.532 -17.285 1.00 10.81 105 TYR B C 1
ATOM 1661 O O . TYR B 2 105 ? 43.587 -4.344 -16.871 1.00 11.41 105 TYR B O 1
ATOM 1670 N N . TRP B 2 106 ? 44.181 -2.682 -18.287 1.00 10.75 106 TRP B N 1
ATOM 1671 C CA . TRP B 2 106 ? 42.881 -2.591 -18.961 1.00 9.96 106 TRP B CA 1
ATOM 1672 C C . TRP B 2 106 ? 42.989 -2.823 -20.480 1.00 11.60 106 TRP B C 1
ATOM 1673 O O . TRP B 2 106 ? 44.036 -2.554 -21.083 1.00 13.61 106 TRP B O 1
ATOM 1684 N N . GLY B 2 107 ? 41.906 -3.297 -21.089 1.00 11.74 107 GLY B N 1
ATOM 1685 C CA . GLY B 2 107 ? 41.885 -3.479 -22.536 1.00 11.75 107 GLY B CA 1
ATOM 1686 C C . GLY B 2 107 ? 41.561 -2.128 -23.179 1.00 14.25 107 GLY B C 1
ATOM 1687 O O . GLY B 2 107 ? 41.290 -1.150 -22.460 1.00 12.53 107 GLY B O 1
ATOM 1688 N N . GLN B 2 108 ? 41.612 -2.040 -24.512 1.00 13.60 108 GLN B N 1
ATOM 1689 C CA . GLN B 2 108 ? 41.296 -0.788 -25.224 1.00 16.28 108 GLN B CA 1
ATOM 1690 C C . GLN B 2 108 ? 39.783 -0.529 -25.334 1.00 14.78 108 GLN B C 1
ATOM 1691 O O . GLN B 2 108 ? 39.368 0.584 -25.635 1.00 15.83 108 GLN B O 1
ATOM 1697 N N . GLY B 2 109 ? 38.980 -1.562 -25.111 1.00 14.46 109 GLY B N 1
ATOM 1698 C CA . GLY B 2 109 ? 37.528 -1.429 -25.191 1.00 15.60 109 GLY B CA 1
ATOM 1699 C C . GLY B 2 109 ? 36.921 -1.751 -26.548 1.00 15.90 109 GLY B C 1
ATOM 1700 O O . GLY B 2 109 ? 37.625 -1.886 -27.547 1.00 16.03 109 GLY B O 1
ATOM 1701 N N . THR B 2 110 ? 35.611 -1.949 -26.565 1.00 16.80 110 THR B N 1
ATOM 1702 C CA . THR B 2 110 ? 34.881 -2.244 -27.800 1.00 19.65 110 THR B CA 1
ATOM 1703 C C . THR B 2 110 ? 33.545 -1.505 -27.699 1.00 20.21 110 THR B C 1
ATOM 1704 O O . THR B 2 110 ? 32.902 -1.508 -26.644 1.00 18.64 110 THR B O 1
ATOM 1708 N N . THR B 2 111 ? 33.163 -0.796 -28.755 1.00 21.22 111 THR B N 1
ATOM 1709 C CA . THR B 2 111 ? 31.914 -0.049 -28.733 1.00 22.39 111 THR B CA 1
ATOM 1710 C C . THR B 2 111 ? 30.720 -0.889 -29.152 1.00 23.52 111 THR B C 1
ATOM 1711 O O . THR B 2 111 ? 30.819 -1.756 -30.029 1.00 23.90 111 THR B O 1
ATOM 1715 N N . LEU B 2 112 ? 29.596 -0.656 -28.490 1.00 24.40 112 LEU B N 1
ATOM 1716 C CA . LEU B 2 112 ? 28.373 -1.372 -28.782 1.00 27.00 112 LEU B CA 1
ATOM 1717 C C . LEU B 2 112 ? 27.189 -0.410 -28.853 1.00 28.50 112 LEU B C 1
ATOM 1718 O O . LEU B 2 112 ? 27.011 0.434 -27.969 1.00 28.56 112 LEU B O 1
ATOM 1723 N N . THR B 2 113 ? 26.377 -0.551 -29.897 1.00 30.98 113 THR B N 1
ATOM 1724 C CA . THR B 2 113 ? 25.200 0.289 -30.080 1.00 33.68 113 THR B CA 1
ATOM 1725 C C . THR B 2 113 ? 23.950 -0.586 -30.226 1.00 35.44 113 THR B C 1
ATOM 1726 O O . THR B 2 113 ? 23.931 -1.570 -30.982 1.00 32.53 113 THR B O 1
ATOM 1730 N N . VAL B 2 114 ? 22.931 -0.256 -29.447 1.00 38.78 114 VAL B N 1
ATOM 1731 C CA . VAL B 2 114 ? 21.680 -0.990 -29.489 1.00 43.76 114 VAL B CA 1
ATOM 1732 C C . VAL B 2 114 ? 20.764 -0.379 -30.556 1.00 47.41 114 VAL B C 1
ATOM 1733 O O . VAL B 2 114 ? 20.396 0.800 -30.468 1.00 47.91 114 VAL B O 1
ATOM 1737 N N . SER B 2 115 ? 20.461 -1.166 -31.585 1.00 51.03 115 SER B N 1
ATOM 1738 C CA . SER B 2 115 ? 19.591 -0.738 -32.676 1.00 55.08 115 SER B CA 1
ATOM 1739 C C . SER B 2 115 ? 18.139 -0.621 -32.197 1.00 57.72 115 SER B C 1
ATOM 1740 O O . SER B 2 115 ? 17.854 -0.781 -31.002 1.00 59.37 115 SER B O 1
ATOM 1743 N N . SER B 2 116 ? 17.226 -0.331 -33.118 1.00 59.57 116 SER B N 1
ATOM 1744 C CA . SER B 2 116 ? 15.821 -0.226 -32.755 1.00 62.11 116 SER B CA 1
ATOM 1745 C C . SER B 2 116 ? 15.178 -1.617 -32.767 1.00 62.57 116 SER B C 1
ATOM 1746 O O . SER B 2 116 ? 14.301 -1.877 -31.907 1.00 63.55 116 SER B O 1
ATOM 1750 N N . LYS C 3 1 ? 49.518 -22.424 21.046 1.00 31.69 1 LYS C N 1
ATOM 1751 C CA . LYS C 3 1 ? 48.292 -21.572 20.967 1.00 31.76 1 LYS C CA 1
ATOM 1752 C C . LYS C 3 1 ? 47.606 -21.732 19.613 1.00 31.98 1 LYS C C 1
ATOM 1753 O O . LYS C 3 1 ? 48.274 -21.943 18.594 1.00 31.35 1 LYS C O 1
ATOM 1759 N N . VAL C 3 2 ? 46.281 -21.675 19.603 1.00 31.34 2 VAL C N 1
ATOM 1760 C CA . VAL C 3 2 ? 45.504 -21.751 18.368 1.00 30.45 2 VAL C CA 1
ATOM 1761 C C . VAL C 3 2 ? 44.710 -20.445 18.292 1.00 29.55 2 VAL C C 1
ATOM 1762 O O . VAL C 3 2 ? 43.893 -20.146 19.175 1.00 29.88 2 VAL C O 1
ATOM 1766 N N . PHE C 3 3 ? 45.001 -19.644 17.275 1.00 26.60 3 PHE C N 1
ATOM 1767 C CA . PHE C 3 3 ? 44.348 -18.362 17.097 1.00 24.15 3 PHE C CA 1
ATOM 1768 C C . PHE C 3 3 ? 43.024 -18.467 16.367 1.00 23.15 3 PHE C C 1
ATOM 1769 O O . PHE C 3 3 ? 42.798 -19.394 15.598 1.00 23.35 3 PHE C O 1
ATOM 1777 N N . GLY C 3 4 ? 42.153 -17.503 16.636 1.00 24.48 4 GLY C N 1
ATOM 1778 C CA . GLY C 3 4 ? 40.888 -17.407 15.934 1.00 22.73 4 GLY C CA 1
ATOM 1779 C C . GLY C 3 4 ? 41.260 -16.416 14.845 1.00 21.43 4 GLY C C 1
ATOM 1780 O O . GLY C 3 4 ? 42.218 -15.653 15.029 1.00 21.39 4 GLY C O 1
ATOM 1781 N N . ARG C 3 5 ? 40.508 -16.363 13.749 1.00 20.07 5 ARG C N 1
ATOM 1782 C CA . ARG C 3 5 ? 40.859 -15.462 12.646 1.00 20.38 5 ARG C CA 1
ATOM 1783 C C . ARG C 3 5 ? 40.962 -13.958 12.940 1.00 19.33 5 ARG C C 1
ATOM 1784 O O . ARG C 3 5 ? 41.938 -13.309 12.534 1.00 18.34 5 ARG C O 1
ATOM 1792 N N . CYS C 3 6 ? 39.989 -13.408 13.661 1.00 18.33 6 CYS C N 1
ATOM 1793 C CA . CYS C 3 6 ? 40.008 -11.984 13.966 1.00 18.72 6 CYS C CA 1
ATOM 1794 C C . CYS C 3 6 ? 41.116 -11.604 14.930 1.00 18.75 6 CYS C C 1
ATOM 1795 O O . CYS C 3 6 ? 41.721 -10.533 14.817 1.00 18.30 6 CYS C O 1
ATOM 1798 N N . GLU C 3 7 ? 41.438 -12.517 15.837 1.00 19.43 7 GLU C N 1
ATOM 1799 C CA . GLU C 3 7 ? 42.490 -12.298 16.835 1.00 20.32 7 GLU C CA 1
ATOM 1800 C C . GLU C 3 7 ? 43.871 -12.237 16.147 1.00 19.03 7 GLU C C 1
ATOM 1801 O O . GLU C 3 7 ? 44.698 -11.379 16.471 1.00 19.49 7 GLU C O 1
ATOM 1812 N N . LEU C 3 8 ? 44.099 -13.128 15.182 1.00 18.79 8 LEU C N 1
ATOM 1813 C CA . LEU C 3 8 ? 45.366 -13.153 14.437 1.00 17.64 8 LEU C CA 1
ATOM 1814 C C . LEU C 3 8 ? 45.486 -11.926 13.511 1.00 17.33 8 LEU C C 1
ATOM 1815 O O . LEU C 3 8 ? 46.560 -11.328 13.402 1.00 16.57 8 LEU C O 1
ATOM 1820 N N . ALA C 3 9 ? 44.382 -11.550 12.862 1.00 16.37 9 ALA C N 1
ATOM 1821 C CA . ALA C 3 9 ? 44.352 -10.385 11.969 1.00 16.30 9 ALA C CA 1
ATOM 1822 C C . ALA C 3 9 ? 44.790 -9.110 12.714 1.00 17.13 9 ALA C C 1
ATOM 1823 O O . ALA C 3 9 ? 45.613 -8.338 12.218 1.00 15.24 9 ALA C O 1
ATOM 1825 N N . ALA C 3 10 ? 44.236 -8.915 13.914 1.00 17.93 10 ALA C N 1
ATOM 1826 C CA . ALA C 3 10 ? 44.560 -7.758 14.750 1.00 19.67 10 ALA C CA 1
ATOM 1827 C C . ALA C 3 10 ? 46.057 -7.732 15.115 1.00 19.84 10 ALA C C 1
ATOM 1828 O O . ALA C 3 10 ? 46.707 -6.688 15.037 1.00 20.22 10 ALA C O 1
ATOM 1830 N N . ALA C 3 11 ? 46.602 -8.881 15.504 1.00 19.53 11 ALA C N 1
ATOM 1831 C CA . ALA C 3 11 ? 48.020 -8.966 15.858 1.00 20.95 11 ALA C CA 1
ATOM 1832 C C . ALA C 3 11 ? 48.912 -8.664 14.635 1.00 21.59 11 ALA C C 1
ATOM 1833 O O . ALA C 3 11 ? 49.865 -7.884 14.714 1.00 21.64 11 ALA C O 1
ATOM 1835 N N . MET C 3 12 ? 48.595 -9.280 13.500 1.00 20.99 12 MET C N 1
ATOM 1836 C CA . MET C 3 12 ? 49.380 -9.059 12.280 1.00 21.77 12 MET C CA 1
ATOM 1837 C C . MET C 3 12 ? 49.371 -7.577 11.889 1.00 21.53 12 MET C C 1
ATOM 1838 O O . MET C 3 12 ? 50.408 -7.024 11.491 1.00 20.81 12 MET C O 1
ATOM 1843 N N . LYS C 3 13 ? 48.218 -6.924 12.043 1.00 22.04 13 LYS C N 1
ATOM 1844 C CA . LYS C 3 13 ? 48.105 -5.501 11.725 1.00 22.74 13 LYS C CA 1
ATOM 1845 C C . LYS C 3 13 ? 49.038 -4.683 12.636 1.00 24.22 13 LYS C C 1
ATOM 1846 O O . LYS C 3 13 ? 49.852 -3.892 12.150 1.00 23.66 13 LYS C O 1
ATOM 1852 N N . ARG C 3 14 ? 48.951 -4.907 13.945 1.00 24.67 14 ARG C N 1
ATOM 1853 C CA . ARG C 3 14 ? 49.815 -4.201 14.885 1.00 26.02 14 ARG C CA 1
ATOM 1854 C C . ARG C 3 14 ? 51.287 -4.406 14.539 1.00 25.28 14 ARG C C 1
ATOM 1855 O O . ARG C 3 14 ? 52.107 -3.537 14.810 1.00 25.47 14 ARG C O 1
ATOM 1863 N N . HIS C 3 15 ? 51.623 -5.551 13.945 1.00 24.77 15 HIS C N 1
ATOM 1864 C CA . HIS C 3 15 ? 53.006 -5.849 13.565 1.00 24.09 15 HIS C CA 1
ATOM 1865 C C . HIS C 3 15 ? 53.397 -5.361 12.149 1.00 22.94 15 HIS C C 1
ATOM 1866 O O . HIS C 3 15 ? 54.418 -5.775 11.594 1.00 21.49 15 HIS C O 1
ATOM 1873 N N . GLY C 3 16 ? 52.588 -4.476 11.575 1.00 22.12 16 GLY C N 1
ATOM 1874 C CA . GLY C 3 16 ? 52.875 -3.920 10.263 1.00 22.01 16 GLY C CA 1
ATOM 1875 C C . GLY C 3 16 ? 52.763 -4.772 9.002 1.00 23.04 16 GLY C C 1
ATOM 1876 O O . GLY C 3 16 ? 53.520 -4.546 8.052 1.00 22.46 16 GLY C O 1
ATOM 1877 N N . LEU C 3 17 ? 51.820 -5.712 8.945 1.00 22.31 17 LEU C N 1
ATOM 1878 C CA . LEU C 3 17 ? 51.676 -6.542 7.738 1.00 22.17 17 LEU C CA 1
ATOM 1879 C C . LEU C 3 17 ? 50.647 -6.061 6.689 1.00 22.65 17 LEU C C 1
ATOM 1880 O O . LEU C 3 17 ? 50.741 -6.426 5.498 1.00 23.58 17 LEU C O 1
ATOM 1885 N N . ALA C 3 18 ? 49.720 -5.191 7.099 1.00 21.51 18 ALA C N 1
ATOM 1886 C CA . ALA C 3 18 ? 48.715 -4.652 6.179 1.00 20.21 18 ALA C CA 1
ATOM 1887 C C . ALA C 3 18 ? 49.413 -3.825 5.086 1.00 20.76 18 ALA C C 1
ATOM 1888 O O . ALA C 3 18 ? 50.067 -2.819 5.377 1.00 20.88 18 ALA C O 1
ATOM 1890 N N . ASN C 3 19 ? 49.334 -4.297 3.844 1.00 21.70 19 ASN C N 1
ATOM 1891 C CA . ASN C 3 19 ? 49.936 -3.628 2.678 1.00 21.36 19 ASN C CA 1
ATOM 1892 C C . ASN C 3 19 ? 51.484 -3.699 2.641 1.00 21.36 19 ASN C C 1
ATOM 1893 O O . ASN C 3 19 ? 52.121 -2.995 1.838 1.00 20.54 19 ASN C O 1
ATOM 1898 N N . TYR C 3 20 ? 52.089 -4.546 3.483 1.00 18.54 20 TYR C N 1
ATOM 1899 C CA . TYR C 3 20 ? 53.543 -4.681 3.470 1.00 16.38 20 TYR C CA 1
ATOM 1900 C C . TYR C 3 20 ? 53.888 -5.108 2.043 1.00 16.07 20 TYR C C 1
ATOM 1901 O O . TYR C 3 20 ? 53.376 -6.111 1.530 1.00 14.12 20 TYR C O 1
ATOM 1910 N N . ARG C 3 21 ? 54.698 -4.287 1.380 1.00 17.80 21 ARG C N 1
ATOM 1911 C CA . ARG C 3 21 ? 55.105 -4.528 -0.006 1.00 17.60 21 ARG C CA 1
ATOM 1912 C C . ARG C 3 21 ? 53.911 -4.729 -0.956 1.00 15.69 21 ARG C C 1
ATOM 1913 O O . ARG C 3 21 ? 53.976 -5.496 -1.910 1.00 16.22 21 ARG C O 1
ATOM 1921 N N . GLY C 3 22 ? 52.837 -3.992 -0.702 1.00 16.87 22 GLY C N 1
ATOM 1922 C CA . GLY C 3 22 ? 51.645 -4.067 -1.538 1.00 14.96 22 GLY C CA 1
ATOM 1923 C C . GLY C 3 22 ? 50.656 -5.187 -1.282 1.00 15.82 22 GLY C C 1
ATOM 1924 O O . GLY C 3 22 ? 49.645 -5.267 -1.986 1.00 15.05 22 GLY C O 1
ATOM 1925 N N . TYR C 3 23 ? 50.926 -6.047 -0.292 1.00 14.78 23 TYR C N 1
ATOM 1926 C CA . TYR C 3 23 ? 50.039 -7.173 0.037 1.00 13.85 23 TYR C CA 1
ATOM 1927 C C . TYR C 3 23 ? 48.968 -6.844 1.102 1.00 15.10 23 TYR C C 1
ATOM 1928 O O . TYR C 3 23 ? 49.305 -6.546 2.258 1.00 16.08 23 TYR C O 1
ATOM 1937 N N . SER C 3 24 ? 47.686 -6.947 0.744 1.00 12.80 24 SER C N 1
ATOM 1938 C CA . SER C 3 24 ? 46.613 -6.660 1.708 1.00 12.06 24 SER C CA 1
ATOM 1939 C C . SER C 3 24 ? 46.628 -7.678 2.862 1.00 11.25 24 SER C C 1
ATOM 1940 O O . SER C 3 24 ? 47.063 -8.828 2.680 1.00 10.74 24 SER C O 1
ATOM 1943 N N . LEU C 3 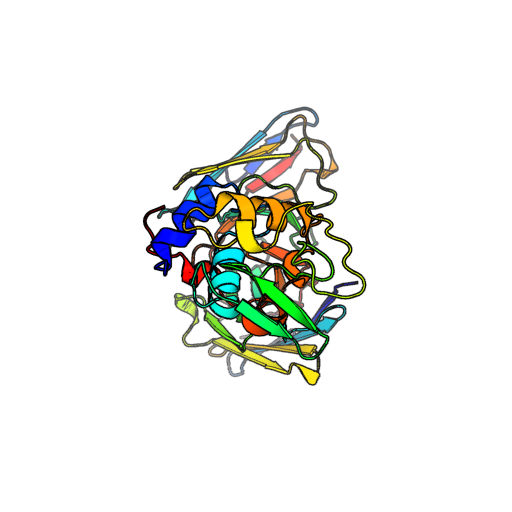25 ? 46.142 -7.244 4.032 1.00 10.76 25 LEU C N 1
ATOM 1944 C CA . LEU C 3 25 ? 46.112 -8.052 5.260 1.00 10.63 25 LEU C CA 1
ATOM 1945 C C . LEU C 3 25 ? 45.562 -9.490 5.153 1.00 11.08 25 LEU C C 1
ATOM 1946 O O . LEU C 3 25 ? 46.141 -10.425 5.732 1.00 10.54 25 LEU C O 1
ATOM 1951 N N . GLY C 3 26 ? 44.452 -9.676 4.436 1.00 10.14 26 GLY C N 1
ATOM 1952 C CA . GLY C 3 26 ? 43.874 -11.007 4.297 1.00 10.33 26 GLY C CA 1
ATOM 1953 C C . GLY C 3 26 ? 44.811 -12.065 3.715 1.00 10.91 26 GLY C C 1
ATOM 1954 O O . GLY C 3 26 ? 44.655 -13.258 4.011 1.00 11.22 26 GLY C O 1
ATOM 1955 N N . ASN C 3 27 ? 45.773 -11.657 2.879 1.00 10.12 27 ASN C N 1
ATOM 1956 C CA . ASN C 3 27 ? 46.734 -12.607 2.284 1.00 10.37 27 ASN C CA 1
ATOM 1957 C C . ASN C 3 27 ? 47.501 -13.355 3.388 1.00 10.71 27 ASN C C 1
ATOM 1958 O O . ASN C 3 27 ? 47.709 -14.576 3.311 1.00 10.39 27 ASN C O 1
ATOM 1963 N N . TRP C 3 28 ? 47.913 -12.606 4.405 1.0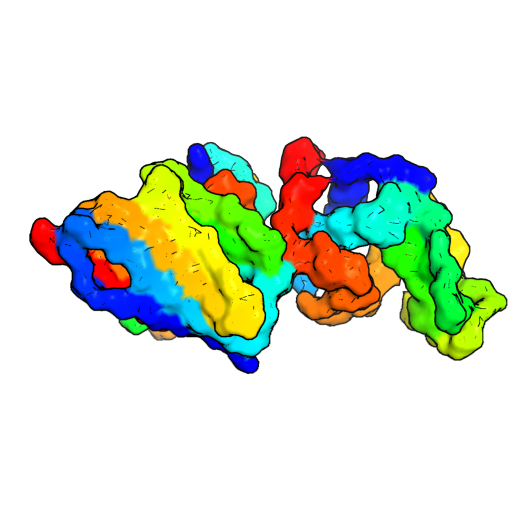0 11.38 28 TRP C N 1
ATOM 1964 C CA . TRP C 3 28 ? 48.681 -13.155 5.514 1.00 12.46 28 TRP C CA 1
ATOM 1965 C C . TRP C 3 28 ? 47.835 -14.066 6.402 1.00 13.00 28 TRP C C 1
ATOM 1966 O O . TRP C 3 28 ? 48.319 -15.114 6.851 1.00 14.20 28 TRP C O 1
ATOM 1977 N N . VAL C 3 29 ? 46.576 -13.693 6.638 1.00 12.66 29 VAL C N 1
ATOM 1978 C CA . VAL C 3 29 ? 45.686 -14.532 7.452 1.00 12.85 29 VAL C CA 1
ATOM 1979 C C . VAL C 3 29 ? 45.376 -15.853 6.704 1.00 14.53 29 VAL C C 1
ATOM 1980 O O . VAL C 3 29 ? 45.434 -16.944 7.298 1.00 14.30 29 VAL C O 1
ATOM 1984 N N . CYS C 3 30 ? 45.098 -15.755 5.398 1.00 13.17 30 CYS C N 1
ATOM 1985 C CA . CYS C 3 30 ? 44.808 -16.931 4.559 1.00 14.81 30 CYS C CA 1
ATOM 1986 C C . CYS C 3 30 ? 46.008 -17.892 4.532 1.00 13.09 30 CYS C C 1
ATOM 1987 O O . CYS C 3 30 ? 45.843 -19.110 4.653 1.00 13.55 30 CYS C O 1
ATOM 1990 N N . ALA C 3 31 ? 47.211 -17.336 4.392 1.00 11.79 31 ALA C N 1
ATOM 1991 C CA . ALA C 3 31 ? 48.433 -18.146 4.361 1.00 13.94 31 ALA C CA 1
ATOM 1992 C C . ALA C 3 31 ? 48.598 -18.958 5.657 1.00 14.60 31 ALA C C 1
ATOM 1993 O O . ALA C 3 31 ? 48.901 -20.157 5.605 1.00 13.28 31 ALA C O 1
ATOM 1995 N N . ALA C 3 32 ? 48.388 -18.299 6.802 1.00 16.06 32 ALA C N 1
ATOM 1996 C CA . ALA C 3 32 ? 48.509 -18.947 8.122 1.00 16.81 32 ALA C CA 1
ATOM 1997 C C . ALA C 3 32 ? 47.506 -20.091 8.264 1.00 18.82 32 ALA C C 1
ATOM 1998 O O . ALA C 3 32 ? 47.830 -21.155 8.792 1.00 21.02 32 ALA C O 1
ATOM 2000 N N . LYS C 3 33 ? 46.298 -19.882 7.759 1.00 19.52 33 LYS C N 1
ATOM 2001 C CA . LYS C 3 33 ? 45.248 -20.893 7.806 1.00 22.05 33 LYS C CA 1
ATOM 2002 C C . LYS C 3 33 ? 45.691 -22.189 7.106 1.00 22.68 33 LYS C C 1
ATOM 2003 O O . LYS C 3 33 ? 45.667 -23.270 7.708 1.00 22.15 33 LYS C O 1
ATOM 2009 N N . PHE C 3 34 ? 46.124 -22.075 5.850 1.00 22.77 34 PHE C N 1
ATOM 2010 C CA . PHE C 3 34 ? 46.540 -23.240 5.073 1.00 22.91 34 PHE C CA 1
ATOM 2011 C C . PHE C 3 34 ? 47.896 -23.830 5.438 1.00 24.05 34 PHE C C 1
ATOM 2012 O O . PHE C 3 34 ? 48.156 -24.992 5.130 1.00 24.88 34 PHE C O 1
ATOM 2020 N N . GLU C 3 35 ? 48.764 -23.036 6.067 1.00 24.35 35 GLU C N 1
ATOM 2021 C CA . GLU C 3 35 ? 50.098 -23.497 6.457 1.00 24.09 35 GLU C CA 1
ATOM 2022 C C . GLU C 3 35 ? 50.151 -24.194 7.831 1.00 25.74 35 GLU C C 1
ATOM 2023 O O . GLU C 3 35 ? 50.745 -25.271 7.948 1.00 24.00 35 GLU C O 1
ATOM 2029 N N . SER C 3 36 ? 49.527 -23.594 8.851 1.00 25.67 36 SER C N 1
ATOM 2030 C CA . SER C 3 36 ? 49.532 -24.148 10.211 1.00 26.52 36 SER C CA 1
ATOM 2031 C C . SER C 3 36 ? 48.155 -24.284 10.887 1.00 28.06 36 SER C C 1
ATOM 2032 O O . SER C 3 36 ? 48.061 -24.710 12.048 1.00 28.44 36 SER C O 1
ATOM 2035 N N . ASN C 3 37 ? 47.094 -23.912 10.180 1.00 28.65 37 ASN C N 1
ATOM 2036 C CA . ASN C 3 37 ? 45.745 -23.948 10.737 1.00 28.64 37 ASN C CA 1
ATOM 2037 C C . ASN C 3 37 ? 45.679 -23.123 12.033 1.00 27.74 37 ASN C C 1
ATOM 2038 O O . ASN C 3 37 ? 45.039 -23.505 13.015 1.00 25.69 37 ASN C O 1
ATOM 2043 N N . PHE C 3 38 ? 46.362 -21.976 12.002 1.00 25.74 38 PHE C N 1
ATOM 2044 C CA . PHE C 3 38 ? 46.419 -21.015 13.105 1.00 25.41 38 PHE C CA 1
ATOM 2045 C C . PHE C 3 38 ? 47.115 -21.530 14.366 1.00 26.15 38 PHE C C 1
ATOM 2046 O O . PHE C 3 38 ? 47.021 -20.907 15.424 1.00 25.73 38 PHE C O 1
ATOM 2054 N N . ASN C 3 39 ? 47.846 -22.633 14.243 1.00 28.21 39 ASN C N 1
ATOM 2055 C CA . ASN C 3 39 ? 48.559 -23.230 15.379 1.00 29.25 39 ASN C CA 1
ATOM 2056 C C . ASN C 3 39 ? 50.026 -22.773 15.480 1.00 29.39 39 ASN C C 1
ATOM 2057 O O . ASN C 3 39 ? 50.868 -23.179 14.667 1.00 28.52 39 ASN C O 1
ATOM 2062 N N . THR C 3 40 ? 50.332 -22.016 16.534 1.00 30.31 40 THR C N 1
ATOM 2063 C CA . THR C 3 40 ? 51.675 -21.475 16.788 1.00 31.41 40 THR C CA 1
ATOM 2064 C C . THR C 3 40 ? 52.800 -22.483 17.067 1.00 32.93 40 THR C C 1
ATOM 2065 O O . THR C 3 40 ? 53.950 -22.084 17.246 1.00 31.51 40 THR C O 1
ATOM 2069 N N . GLN C 3 41 ? 52.474 -23.766 17.161 1.00 35.47 41 GLN C N 1
ATOM 2070 C CA . GLN C 3 41 ? 53.492 -24.774 17.445 1.00 38.21 41 GLN C CA 1
ATOM 2071 C C . GLN C 3 41 ? 53.546 -25.883 16.400 1.00 39.29 41 GLN C C 1
ATOM 2072 O O . GLN C 3 41 ? 54.139 -26.944 16.637 1.00 40.05 41 GLN C O 1
ATOM 2078 N N . ALA C 3 42 ? 52.921 -25.641 15.249 1.00 38.67 42 ALA C N 1
ATOM 2079 C CA . ALA C 3 42 ? 52.903 -26.615 14.162 1.00 39.83 42 ALA C CA 1
ATOM 2080 C C . ALA C 3 42 ? 54.305 -26.892 13.590 1.00 40.58 42 ALA C C 1
ATOM 2081 O O . ALA C 3 42 ? 55.176 -26.009 13.575 1.00 40.23 42 ALA C O 1
ATOM 2083 N N . THR C 3 43 ? 54.515 -28.132 13.156 1.00 41.75 43 THR C N 1
ATOM 2084 C CA . THR C 3 43 ? 55.773 -28.591 12.563 1.00 42.87 43 THR C CA 1
ATOM 2085 C C . THR C 3 43 ? 55.457 -29.599 11.445 1.00 44.78 43 THR C C 1
ATOM 2086 O O . THR C 3 43 ? 54.390 -30.224 11.441 1.00 44.42 43 THR C O 1
ATOM 2090 N N . ASN C 3 44 ? 56.364 -29.740 10.488 1.00 46.90 44 ASN C N 1
ATOM 2091 C CA . ASN C 3 44 ? 56.159 -30.670 9.386 1.00 50.52 44 ASN C CA 1
ATOM 2092 C C . ASN C 3 44 ? 57.486 -31.046 8.757 1.00 51.75 44 ASN C C 1
ATOM 2093 O O . ASN C 3 44 ? 58.197 -30.187 8.226 1.00 51.93 44 ASN C O 1
ATOM 2098 N N . ARG C 3 45 ? 57.836 -32.327 8.844 1.00 53.13 45 ARG C N 1
ATOM 2099 C CA . ARG C 3 45 ? 59.087 -32.787 8.267 1.00 54.48 45 ARG C CA 1
ATOM 2100 C C . ARG C 3 45 ? 58.874 -33.142 6.817 1.00 53.85 45 ARG C C 1
ATOM 2101 O O . ARG C 3 45 ? 58.103 -34.042 6.495 1.00 53.76 45 ARG C O 1
ATOM 2109 N N . ASN C 3 46 ? 59.574 -32.427 5.950 1.00 53.59 46 ASN C N 1
ATOM 2110 C CA . ASN C 3 46 ? 59.489 -32.633 4.519 1.00 53.04 46 ASN C CA 1
ATOM 2111 C C . ASN C 3 46 ? 60.349 -33.813 4.118 1.00 53.53 46 ASN C C 1
ATOM 2112 O O . ASN C 3 46 ? 61.422 -34.030 4.686 1.00 53.57 46 ASN C O 1
ATOM 2117 N N . THR C 3 47 ? 59.897 -34.547 3.106 1.00 53.73 47 THR C N 1
ATOM 2118 C CA . THR C 3 47 ? 60.619 -35.707 2.592 1.00 54.26 47 THR C CA 1
ATOM 2119 C C . THR C 3 47 ? 62.075 -35.354 2.292 1.00 53.39 47 THR C C 1
ATOM 2120 O O . THR C 3 47 ? 62.979 -36.147 2.559 1.00 54.24 47 THR C O 1
ATOM 2124 N N . ASP C 3 48 ? 62.298 -34.151 1.759 1.00 51.41 48 ASP C N 1
ATOM 2125 C CA . ASP C 3 48 ? 63.642 -33.681 1.421 1.00 48.73 48 ASP C CA 1
ATOM 2126 C C . ASP C 3 48 ? 64.564 -33.500 2.634 1.00 46.70 48 ASP C C 1
ATOM 2127 O O . ASP C 3 48 ? 65.697 -33.044 2.483 1.00 45.75 48 ASP C O 1
ATOM 2132 N N . GLY C 3 49 ? 64.053 -33.770 3.833 1.00 44.94 49 GLY C N 1
ATOM 2133 C CA . GLY C 3 49 ? 64.869 -33.663 5.028 1.00 43.89 49 GLY C CA 1
ATOM 2134 C C . GLY C 3 49 ? 64.748 -32.435 5.916 1.00 43.32 49 GLY C C 1
ATOM 2135 O O . GLY C 3 49 ? 65.261 -32.447 7.037 1.00 43.60 49 GLY C O 1
ATOM 2136 N N . SER C 3 50 ? 64.118 -31.364 5.435 1.00 41.91 50 SER C N 1
ATOM 2137 C CA . SER C 3 50 ? 63.968 -30.163 6.256 1.00 40.34 50 SER C CA 1
ATOM 2138 C C . SER C 3 50 ? 62.653 -30.184 7.039 1.00 39.62 50 SER C C 1
ATOM 2139 O O . SER C 3 50 ? 61.766 -30.990 6.758 1.00 39.64 50 SER C O 1
ATOM 2142 N N . THR C 3 51 ? 62.519 -29.291 8.009 1.00 38.86 51 THR C N 1
ATOM 2143 C CA . THR C 3 51 ? 61.304 -29.222 8.806 1.00 37.97 51 THR C CA 1
ATOM 2144 C C . THR C 3 51 ? 60.770 -27.780 8.829 1.00 35.78 51 THR C C 1
ATOM 2145 O O . THR C 3 51 ? 61.552 -26.825 8.819 1.00 34.18 51 THR C O 1
ATOM 2149 N N . ASP C 3 52 ? 59.444 -27.633 8.789 1.00 33.40 52 ASP C N 1
ATOM 2150 C CA . ASP C 3 52 ? 58.800 -26.320 8.810 1.00 30.85 52 ASP C CA 1
ATOM 2151 C C . ASP C 3 52 ? 58.230 -26.012 10.186 1.00 30.09 52 ASP C C 1
ATOM 2152 O O . ASP C 3 52 ? 57.527 -26.831 10.774 1.00 29.22 52 ASP C O 1
ATOM 2157 N N . TYR C 3 53 ? 58.529 -24.810 10.674 1.00 30.15 53 TYR C N 1
ATOM 2158 C CA . TYR C 3 53 ? 58.148 -24.367 12.015 1.00 29.98 53 TYR C CA 1
ATOM 2159 C C . TYR C 3 53 ? 57.231 -23.160 12.236 1.00 28.84 53 TYR C C 1
ATOM 2160 O O . TYR C 3 53 ? 57.409 -22.100 11.620 1.00 26.62 53 TYR C O 1
ATOM 2169 N N . GLY C 3 54 ? 56.314 -23.315 13.194 1.00 26.87 54 GLY C N 1
ATOM 2170 C CA . GLY C 3 54 ? 55.421 -22.240 13.592 1.00 25.29 54 GLY C CA 1
ATOM 2171 C C . GLY C 3 54 ? 54.234 -21.836 12.743 1.00 24.23 54 GLY C C 1
ATOM 2172 O O . GLY C 3 54 ? 53.908 -22.477 11.736 1.00 23.71 54 GLY C O 1
ATOM 2173 N N . ILE C 3 55 ? 53.599 -20.747 13.180 1.00 24.48 55 ILE C N 1
ATOM 2174 C CA . ILE C 3 55 ? 52.413 -20.164 12.544 1.00 24.05 55 ILE C CA 1
ATOM 2175 C C . ILE C 3 55 ? 52.567 -19.939 11.032 1.00 23.93 55 ILE C C 1
ATOM 2176 O O . ILE C 3 55 ? 51.598 -20.098 10.274 1.00 23.22 55 ILE C O 1
ATOM 2181 N N . LEU C 3 56 ? 53.771 -19.555 10.594 1.00 23.65 56 LEU C N 1
ATOM 2182 C CA . LEU C 3 56 ? 54.019 -19.337 9.161 1.00 23.51 56 LEU C CA 1
ATOM 2183 C C . LEU C 3 56 ? 54.964 -20.376 8.534 1.00 23.99 56 LEU C C 1
ATOM 2184 O O . LEU C 3 56 ? 55.508 -20.170 7.445 1.00 22.98 56 LEU C O 1
ATOM 2189 N N . GLN C 3 57 ? 55.162 -21.488 9.242 1.00 23.56 57 GLN C N 1
ATOM 2190 C CA . GLN C 3 57 ? 55.988 -22.593 8.765 1.00 22.20 57 GLN C CA 1
ATOM 2191 C C . GLN C 3 57 ? 57.348 -22.238 8.132 1.00 20.97 57 GLN C C 1
ATOM 2192 O O . GLN C 3 57 ? 57.625 -22.583 6.981 1.00 20.43 57 GLN C O 1
ATOM 2198 N N . ILE C 3 58 ? 58.211 -21.596 8.910 1.00 21.00 58 ILE C N 1
ATOM 2199 C CA . ILE C 3 58 ? 59.536 -21.189 8.442 1.00 21.99 58 ILE C CA 1
ATOM 2200 C C . ILE C 3 58 ? 60.457 -22.437 8.248 1.00 23.19 58 ILE C C 1
ATOM 2201 O O . ILE C 3 58 ? 60.568 -23.285 9.134 1.00 24.33 58 ILE C O 1
ATOM 2206 N N . ASN C 3 59 ? 61.097 -22.528 7.082 1.00 22.21 59 ASN C N 1
ATOM 2207 C CA . ASN C 3 59 ? 61.958 -23.655 6.702 1.00 23.06 59 ASN C CA 1
ATOM 2208 C C . ASN C 3 59 ? 63.383 -23.710 7.283 1.00 22.68 59 ASN C C 1
ATOM 2209 O O . ASN C 3 59 ? 64.109 -22.712 7.250 1.00 22.00 59 ASN C O 1
ATOM 2214 N N . SER C 3 60 ? 63.806 -24.908 7.703 1.00 23.87 60 SER C N 1
ATOM 2215 C CA . SER C 3 60 ? 65.129 -25.155 8.309 1.00 24.25 60 SER C CA 1
ATOM 2216 C C . SER C 3 60 ? 66.365 -25.314 7.398 1.00 25.22 60 SER C C 1
ATOM 2217 O O . SER C 3 60 ? 67.495 -25.425 7.897 1.00 27.00 60 SER C O 1
ATOM 2220 N N . ARG C 3 61 ? 66.178 -25.376 6.085 1.00 24.15 61 ARG C N 1
ATOM 2221 C CA . ARG C 3 61 ? 67.332 -25.494 5.195 1.00 24.31 61 ARG C CA 1
ATOM 2222 C C . ARG C 3 61 ? 67.758 -24.131 4.663 1.00 23.70 61 ARG C C 1
ATOM 2223 O O . ARG C 3 61 ? 68.931 -23.921 4.331 1.00 22.19 61 ARG C O 1
ATOM 2231 N N . TRP C 3 62 ? 66.809 -23.199 4.602 1.00 22.36 62 TRP C N 1
ATOM 2232 C CA . TRP C 3 62 ? 67.096 -21.863 4.086 1.00 20.17 62 TRP C CA 1
ATOM 2233 C C . TRP C 3 62 ? 66.932 -20.698 5.051 1.00 19.91 62 TRP C C 1
ATOM 2234 O O . TRP C 3 62 ? 67.761 -19.787 5.049 1.00 19.36 62 TRP C O 1
ATOM 2245 N N . TRP C 3 63 ? 65.929 -20.762 5.926 1.00 19.33 63 TRP C N 1
ATOM 2246 C CA . TRP C 3 63 ? 65.625 -19.626 6.789 1.00 19.74 63 TRP C CA 1
ATOM 2247 C C . TRP C 3 63 ? 65.962 -19.640 8.279 1.00 21.44 63 TRP C C 1
ATOM 2248 O O . TRP C 3 63 ? 66.404 -18.620 8.806 1.00 20.84 63 TRP C O 1
ATOM 2259 N N . CYS C 3 64 ? 65.742 -20.765 8.952 1.00 24.58 64 CYS C N 1
ATOM 2260 C CA . CYS C 3 64 ? 66.068 -20.894 10.382 1.00 28.55 64 CYS C CA 1
ATOM 2261 C C . CYS C 3 64 ? 66.959 -22.133 10.569 1.00 30.45 64 CYS C C 1
ATOM 2262 O O . CYS C 3 64 ? 67.045 -22.984 9.680 1.00 29.36 64 CYS C O 1
ATOM 2265 N N . ASN C 3 65 ? 67.629 -22.236 11.712 1.00 34.62 65 ASN C N 1
ATOM 2266 C CA . ASN C 3 65 ? 68.493 -23.390 11.946 1.00 39.13 65 ASN C CA 1
ATOM 2267 C C . ASN C 3 65 ? 67.967 -24.365 13.004 1.00 40.52 65 ASN C C 1
ATOM 2268 O O . ASN C 3 65 ? 67.645 -23.960 14.119 1.00 41.62 65 ASN C O 1
ATOM 2273 N N . ASP C 3 66 ? 67.851 -25.644 12.637 1.00 43.28 66 ASP C N 1
ATOM 2274 C CA . ASP C 3 66 ? 67.375 -26.684 13.555 1.00 46.01 66 ASP C CA 1
ATOM 2275 C C . ASP C 3 66 ? 68.492 -27.675 13.904 1.00 48.22 66 ASP C C 1
ATOM 2276 O O . ASP C 3 66 ? 68.234 -28.738 14.477 1.00 48.77 66 ASP C O 1
ATOM 2281 N N . GLY C 3 67 ? 69.715 -27.348 13.487 1.00 49.21 67 GLY C N 1
ATOM 2282 C CA . GLY C 3 67 ? 70.874 -28.190 13.741 1.00 50.74 67 GLY C CA 1
ATOM 2283 C C . GLY C 3 67 ? 70.678 -29.652 13.395 1.00 51.85 67 GLY C C 1
ATOM 2284 O O . GLY C 3 67 ? 71.158 -30.525 14.119 1.00 53.14 67 GLY C O 1
ATOM 2285 N N . ARG C 3 68 ? 69.997 -29.926 12.282 1.00 52.00 68 ARG C N 1
ATOM 2286 C CA . ARG C 3 68 ? 69.714 -31.293 11.843 1.00 51.45 68 ARG C CA 1
ATOM 2287 C C . ARG C 3 68 ? 69.392 -31.356 10.355 1.00 50.50 68 ARG C C 1
ATOM 2288 O O . ARG C 3 68 ? 68.900 -32.372 9.869 1.00 51.09 68 ARG C O 1
ATOM 2296 N N . THR C 3 69 ? 69.622 -30.264 9.637 1.00 49.06 69 THR C N 1
ATOM 2297 C CA . THR C 3 69 ? 69.314 -30.247 8.217 1.00 47.04 69 THR C CA 1
ATOM 2298 C C . THR C 3 69 ? 70.570 -29.965 7.400 1.00 46.93 69 THR C C 1
ATOM 2299 O O . THR C 3 69 ? 71.262 -28.969 7.631 1.00 47.50 69 THR C O 1
ATOM 2303 N N . PRO C 3 70 ? 70.914 -30.875 6.474 1.00 45.58 70 PRO C N 1
ATOM 2304 C CA . PRO C 3 70 ? 72.092 -30.738 5.618 1.00 44.55 70 PRO C CA 1
ATOM 2305 C C . PRO C 3 70 ? 71.948 -29.538 4.688 1.00 43.60 70 PRO C C 1
ATOM 2306 O O . PRO C 3 70 ? 70.902 -29.352 4.070 1.00 43.32 70 PRO C O 1
ATOM 2310 N N . GLY C 3 71 ? 73.003 -28.733 4.593 1.00 41.65 71 GLY C N 1
ATOM 2311 C CA . GLY C 3 71 ? 72.975 -27.566 3.728 1.00 39.29 71 GLY C CA 1
ATOM 2312 C C . GLY C 3 71 ? 72.279 -26.337 4.294 1.00 37.21 71 GLY C C 1
ATOM 2313 O O . GLY C 3 71 ? 71.967 -25.420 3.542 1.00 37.36 71 GLY C O 1
ATOM 2314 N N . SER C 3 72 ? 72.081 -26.297 5.610 1.00 34.78 72 SER C N 1
ATOM 2315 C CA . SER C 3 72 ? 71.416 -25.180 6.288 1.00 32.66 72 SER C CA 1
ATOM 2316 C C . SER C 3 72 ? 72.086 -23.826 5.996 1.00 31.55 72 SER C C 1
ATOM 2317 O O . SER C 3 72 ? 73.306 -23.692 6.124 1.00 30.83 72 SER C O 1
ATOM 2320 N N . ARG C 3 73 ? 71.278 -22.849 5.568 1.00 30.00 73 ARG C N 1
ATOM 2321 C CA . ARG C 3 73 ? 71.752 -21.501 5.234 1.00 28.53 73 ARG C CA 1
ATOM 2322 C C . ARG C 3 73 ? 71.432 -20.498 6.356 1.00 29.27 73 ARG C C 1
ATOM 2323 O O . ARG C 3 73 ? 72.140 -19.496 6.530 1.00 28.94 73 ARG C O 1
ATOM 2331 N N . ASN C 3 74 ? 70.326 -20.739 7.063 1.00 28.58 74 ASN C N 1
ATOM 2332 C CA . ASN C 3 74 ? 69.865 -19.890 8.167 1.00 28.96 74 ASN C CA 1
ATOM 2333 C C . ASN C 3 74 ? 69.865 -18.390 7.836 1.00 28.16 74 ASN C C 1
ATOM 2334 O O . ASN C 3 74 ? 70.395 -17.587 8.599 1.00 28.44 74 ASN C O 1
ATOM 2339 N N . LEU C 3 75 ? 69.246 -18.016 6.716 1.00 26.65 75 LEU C N 1
ATOM 2340 C CA . LEU C 3 75 ? 69.186 -16.615 6.281 1.00 25.78 75 LEU C CA 1
ATOM 2341 C C . LEU C 3 75 ? 68.492 -15.622 7.228 1.00 26.05 75 LEU C C 1
ATOM 2342 O O . LEU C 3 75 ? 68.786 -14.424 7.178 1.00 26.47 75 LEU C O 1
ATOM 2347 N N . CYS C 3 76 ? 67.571 -16.093 8.073 1.00 26.40 76 CYS C N 1
ATOM 2348 C CA . CYS C 3 76 ? 66.895 -15.198 9.020 1.00 28.05 76 CYS C CA 1
ATOM 2349 C C . CYS C 3 76 ? 67.730 -15.046 10.289 1.00 31.07 76 CYS C C 1
ATOM 2350 O O . CYS C 3 76 ? 67.433 -14.206 11.150 1.00 31.23 76 CYS C O 1
ATOM 2353 N N . ASN C 3 77 ? 68.753 -15.890 10.405 1.00 33.55 77 ASN C N 1
ATOM 2354 C CA . ASN C 3 77 ? 69.673 -15.877 11.535 1.00 36.09 77 ASN C CA 1
ATOM 2355 C C . ASN C 3 77 ? 68.898 -16.035 12.836 1.00 36.27 77 ASN C C 1
ATOM 2356 O O . ASN C 3 77 ? 68.863 -15.126 13.664 1.00 37.16 77 ASN C O 1
ATOM 2361 N N . ILE C 3 78 ? 68.304 -17.215 13.019 1.00 36.35 78 ILE C N 1
ATOM 2362 C CA . ILE C 3 78 ? 67.485 -17.494 14.196 1.00 37.19 78 ILE C CA 1
ATOM 2363 C C . ILE C 3 78 ? 67.254 -19.008 14.347 1.00 36.71 78 ILE C C 1
ATOM 2364 O O . ILE C 3 78 ? 67.212 -19.745 13.351 1.00 36.91 78 ILE C O 1
ATOM 2369 N N . PRO C 3 79 ? 67.222 -19.512 15.594 1.00 35.57 79 PRO C N 1
ATOM 2370 C CA . PRO C 3 79 ? 66.987 -20.946 15.803 1.00 35.11 79 PRO C CA 1
ATOM 2371 C C . PRO C 3 79 ? 65.498 -21.264 15.561 1.00 34.58 79 PRO C C 1
ATOM 2372 O O . PRO C 3 79 ? 64.625 -20.515 16.002 1.00 33.90 79 PRO C O 1
ATOM 2376 N N . CYS C 3 80 ? 65.213 -22.385 14.903 1.00 35.04 80 CYS C N 1
ATOM 2377 C CA . CYS C 3 80 ? 63.832 -22.763 14.588 1.00 36.50 80 CYS C CA 1
ATOM 2378 C C . CYS C 3 80 ? 62.915 -22.929 15.801 1.00 38.71 80 CYS C C 1
ATOM 2379 O O . CYS C 3 80 ? 61.698 -22.771 15.689 1.00 39.09 80 CYS C O 1
ATOM 2382 N N . SER C 3 81 ? 63.503 -23.252 16.954 1.00 40.77 81 SER C N 1
ATOM 2383 C CA . SER C 3 81 ? 62.756 -23.433 18.208 1.00 40.85 81 SER C CA 1
ATOM 2384 C C . SER C 3 81 ? 62.171 -22.112 18.710 1.00 40.25 81 SER C C 1
ATOM 2385 O O . SER C 3 81 ? 61.100 -22.092 19.331 1.00 40.58 81 SER C O 1
ATOM 2388 N N . ALA C 3 82 ? 62.891 -21.021 18.450 1.00 39.65 82 ALA C N 1
ATOM 2389 C CA . ALA C 3 82 ? 62.486 -19.675 18.863 1.00 39.40 82 ALA C CA 1
ATOM 2390 C C . ALA C 3 82 ? 61.278 -19.137 18.102 1.00 39.47 82 ALA C C 1
ATOM 2391 O O . ALA C 3 82 ? 60.809 -18.037 18.388 1.00 39.39 82 ALA C O 1
ATOM 2393 N N . LEU C 3 83 ? 60.776 -19.915 17.144 1.00 39.48 83 LEU C N 1
ATOM 2394 C CA . LEU C 3 83 ? 59.629 -19.509 16.337 1.00 38.69 83 LEU C CA 1
ATOM 2395 C C . LEU C 3 83 ? 58.326 -20.192 16.733 1.00 39.31 83 LEU C C 1
ATOM 2396 O O . LEU C 3 83 ? 57.316 -20.036 16.051 1.00 39.64 83 LEU C O 1
ATOM 2401 N N . LEU C 3 84 ? 58.328 -20.912 17.851 1.00 39.13 84 LEU C N 1
ATOM 2402 C CA . LEU C 3 84 ? 57.130 -21.627 18.294 1.00 38.05 84 LEU C CA 1
ATOM 2403 C C . LEU C 3 84 ? 56.364 -20.965 19.434 1.00 37.04 84 LEU C C 1
A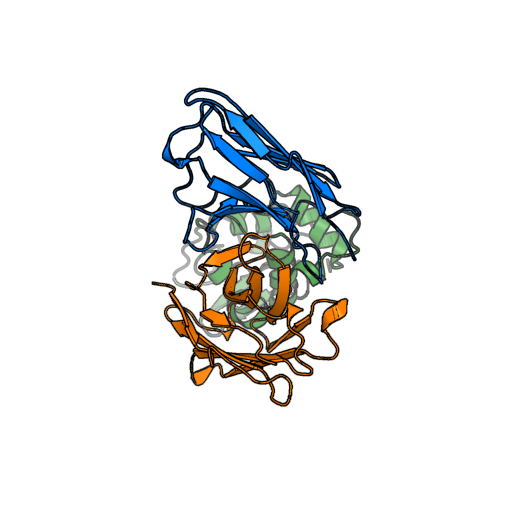TOM 2404 O O . LEU C 3 84 ? 55.525 -21.592 20.075 1.00 37.24 84 LEU C O 1
ATOM 2409 N N . SER C 3 85 ? 56.611 -19.681 19.642 1.00 36.71 85 SER C N 1
ATOM 2410 C CA . SER C 3 85 ? 55.965 -18.926 20.708 1.00 36.51 85 SER C CA 1
ATOM 2411 C C . SER C 3 85 ? 54.492 -18.580 20.424 1.00 37.81 85 SER C C 1
ATOM 2412 O O . SER C 3 85 ? 53.978 -18.828 19.329 1.00 37.73 85 SER C O 1
ATOM 2415 N N . SER C 3 86 ? 53.817 -18.038 21.441 1.00 38.40 86 SER C N 1
ATOM 2416 C CA . SER C 3 86 ? 52.410 -17.621 21.357 1.00 38.20 86 SER C CA 1
ATOM 2417 C C . SER C 3 86 ? 52.401 -16.194 20.826 1.00 36.81 86 SER C C 1
ATOM 2418 O O . SER C 3 86 ? 51.373 -15.680 20.391 1.00 36.43 86 SER C O 1
ATOM 2421 N N . ASP C 3 87 ? 53.551 -15.545 20.975 1.00 36.25 87 ASP C N 1
ATOM 2422 C CA . ASP C 3 87 ? 53.796 -14.187 20.519 1.00 35.11 87 ASP C CA 1
ATOM 2423 C C . ASP C 3 87 ? 54.391 -14.351 19.109 1.00 33.20 87 ASP C C 1
ATOM 2424 O O . ASP C 3 87 ? 55.403 -15.036 18.933 1.00 32.00 87 ASP C O 1
ATOM 2429 N N . ILE C 3 88 ? 53.739 -13.753 18.112 1.00 31.07 88 ILE C N 1
ATOM 2430 C CA . ILE C 3 88 ? 54.169 -13.877 16.711 1.00 28.83 88 ILE C CA 1
ATOM 2431 C C . ILE C 3 88 ? 55.319 -12.987 16.218 1.00 28.11 88 ILE C C 1
ATOM 2432 O O . ILE C 3 88 ? 55.713 -13.082 15.055 1.00 26.73 88 ILE C O 1
ATOM 2437 N N . THR C 3 89 ? 55.885 -12.168 17.102 1.00 28.05 89 THR C N 1
ATOM 2438 C CA . THR C 3 89 ? 56.984 -11.251 16.743 1.00 27.42 89 THR C CA 1
ATOM 2439 C C . THR C 3 89 ? 58.121 -11.869 15.898 1.00 26.33 89 THR C C 1
ATOM 2440 O O . THR C 3 89 ? 58.412 -11.391 14.789 1.00 26.33 89 THR C O 1
ATOM 2444 N N . ALA C 3 90 ? 58.721 -12.948 16.391 1.00 24.37 90 ALA C N 1
ATOM 2445 C CA . ALA C 3 90 ? 59.817 -13.599 15.686 1.00 23.93 90 ALA C CA 1
ATOM 2446 C C . ALA C 3 90 ? 59.441 -14.078 14.285 1.00 23.74 90 ALA C C 1
ATOM 2447 O O . ALA C 3 90 ? 60.178 -13.835 13.326 1.00 24.24 90 ALA C O 1
ATOM 2449 N N . SER C 3 91 ? 58.305 -14.766 14.168 1.00 22.61 91 SER C N 1
ATOM 2450 C CA . SER C 3 91 ? 57.833 -15.268 12.880 1.00 21.80 91 SER C CA 1
ATOM 2451 C C . SER C 3 91 ? 57.529 -14.140 11.889 1.00 19.80 91 SER C C 1
ATOM 2452 O O . SER C 3 91 ? 57.807 -14.281 10.693 1.00 19.34 91 SER C O 1
ATOM 2455 N N . VAL C 3 92 ? 56.974 -13.031 12.383 1.00 19.52 92 VAL C N 1
ATOM 2456 C CA . VAL C 3 92 ? 56.672 -11.889 11.522 1.00 18.53 92 VAL C CA 1
ATOM 2457 C C . VAL C 3 92 ? 57.967 -11.254 11.022 1.00 19.61 92 VAL C C 1
ATOM 2458 O O . VAL C 3 92 ? 58.065 -10.868 9.846 1.00 17.83 92 VAL C O 1
ATOM 2462 N N . ASN C 3 93 ? 58.964 -11.158 11.896 1.00 18.83 93 ASN C N 1
ATOM 2463 C CA . ASN C 3 93 ? 60.241 -10.567 11.498 1.00 20.96 93 ASN C CA 1
ATOM 2464 C C . ASN C 3 93 ? 60.954 -11.368 10.390 1.00 19.41 93 ASN C C 1
ATOM 2465 O O . ASN C 3 93 ? 61.550 -10.787 9.473 1.00 19.19 93 ASN C O 1
ATOM 2470 N N . CYS C 3 94 ? 60.893 -12.694 10.479 1.00 18.87 94 CYS C N 1
ATOM 2471 C CA . CYS C 3 94 ? 61.514 -13.538 9.461 1.00 18.86 94 CYS C CA 1
ATOM 2472 C C . CYS C 3 94 ? 60.703 -13.450 8.167 1.00 18.75 94 CYS C C 1
ATOM 2473 O O . CYS C 3 94 ? 61.275 -13.356 7.079 1.00 18.96 94 CYS C O 1
ATOM 2476 N N . ALA C 3 95 ? 59.373 -13.411 8.278 1.00 17.88 95 ALA C N 1
ATOM 2477 C CA . ALA C 3 95 ? 58.508 -13.304 7.100 1.00 16.64 95 ALA C CA 1
ATOM 2478 C C . ALA C 3 95 ? 58.836 -12.021 6.290 1.00 15.47 95 ALA C C 1
ATOM 2479 O O . ALA C 3 95 ? 58.864 -12.047 5.052 1.00 15.00 95 ALA C O 1
ATOM 2481 N N . LYS C 3 96 ? 59.089 -10.915 6.987 1.00 14.97 96 LYS C N 1
ATOM 2482 C CA . LYS C 3 96 ? 59.443 -9.647 6.333 1.00 15.28 96 LYS C CA 1
ATOM 2483 C C . LYS C 3 96 ? 60.786 -9.714 5.601 1.00 14.85 96 LYS C C 1
ATOM 2484 O O . LYS C 3 96 ? 61.005 -8.951 4.660 1.00 15.48 96 LYS C O 1
ATOM 2490 N N . LYS C 3 97 ? 61.704 -10.563 6.072 1.00 15.99 97 LYS C N 1
ATOM 2491 C CA . LYS C 3 97 ? 63.007 -10.725 5.400 1.00 16.95 97 LYS C CA 1
ATOM 2492 C C . LYS C 3 97 ? 62.848 -11.556 4.133 1.00 15.53 97 LYS C C 1
ATOM 2493 O O . LYS C 3 97 ? 63.526 -11.315 3.135 1.00 16.29 97 LYS C O 1
ATOM 2499 N N . ILE C 3 98 ? 62.005 -12.581 4.211 1.00 13.91 98 ILE C N 1
ATOM 2500 C CA . ILE C 3 98 ? 61.716 -13.456 3.079 1.00 13.26 98 ILE C CA 1
ATOM 2501 C C . ILE C 3 98 ? 61.053 -12.683 1.918 1.00 13.79 98 ILE C C 1
ATOM 2502 O O . ILE C 3 98 ? 61.385 -12.896 0.743 1.00 14.77 98 ILE C O 1
ATOM 2507 N N . VAL C 3 99 ? 60.087 -11.821 2.235 1.00 13.30 99 VAL C N 1
ATOM 2508 C CA . VAL C 3 99 ? 59.379 -11.043 1.206 1.00 13.85 99 VAL C CA 1
ATOM 2509 C C . VAL C 3 99 ? 60.104 -9.712 0.982 1.00 14.13 99 VAL C C 1
ATOM 2510 O O . VAL C 3 99 ? 59.806 -8.709 1.635 1.00 13.44 99 VAL C O 1
ATOM 2514 N N . SER C 3 100 ? 61.071 -9.730 0.072 1.00 15.00 100 SER C N 1
ATOM 2515 C CA . SER C 3 100 ? 61.880 -8.555 -0.247 1.00 16.46 100 SER C CA 1
ATOM 2516 C C . SER C 3 100 ? 61.296 -7.656 -1.355 1.00 18.53 100 SER C C 1
ATOM 2517 O O . SER C 3 100 ? 61.764 -6.521 -1.559 1.00 19.57 100 SER C O 1
ATOM 2522 N N . ASP C 3 101 ? 60.303 -8.167 -2.084 1.00 17.94 101 ASP C N 1
ATOM 2523 C CA . ASP C 3 101 ? 59.647 -7.391 -3.123 1.00 20.03 101 ASP C CA 1
ATOM 2524 C C . ASP C 3 101 ? 58.175 -7.765 -3.266 1.00 22.26 101 ASP C C 1
ATOM 2525 O O . ASP C 3 101 ? 57.707 -8.765 -2.687 1.00 22.37 101 ASP C O 1
ATOM 2530 N N . GLY C 3 102 ? 57.458 -6.975 -4.062 1.00 23.42 102 GLY C N 1
ATOM 2531 C CA . GLY C 3 102 ? 56.038 -7.181 -4.296 1.00 23.69 102 GLY C CA 1
ATOM 2532 C C . GLY C 3 102 ? 55.565 -8.545 -4.770 1.00 22.62 102 GLY C C 1
ATOM 2533 O O . GLY C 3 102 ? 54.353 -8.756 -4.844 1.00 24.28 102 GLY C O 1
ATOM 2534 N N . ASN C 3 103 ? 56.482 -9.450 -5.116 1.00 20.92 103 ASN C N 1
ATOM 2535 C CA . ASN C 3 103 ? 56.122 -10.805 -5.560 1.00 20.99 103 ASN C CA 1
ATOM 2536 C C . ASN C 3 103 ? 56.566 -11.898 -4.553 1.00 19.38 103 ASN C C 1
ATOM 2537 O O . ASN C 3 103 ? 56.449 -13.089 -4.832 1.00 18.27 103 ASN C O 1
ATOM 2542 N N . GLY C 3 104 ? 57.036 -11.495 -3.374 1.00 19.26 104 GLY C N 1
ATOM 2543 C CA . GLY C 3 104 ? 57.546 -12.446 -2.386 1.00 17.63 104 GLY C CA 1
ATOM 2544 C C . GLY C 3 104 ? 56.677 -13.493 -1.696 1.00 15.98 104 GLY C C 1
ATOM 2545 O O . GLY C 3 104 ? 57.230 -14.464 -1.150 1.00 14.10 104 GLY C O 1
ATOM 2546 N N . MET C 3 105 ? 55.353 -13.326 -1.671 1.00 15.28 105 MET C N 1
ATOM 2547 C CA . MET C 3 105 ? 54.502 -14.324 -1.002 1.00 15.54 105 MET C CA 1
ATOM 2548 C C . MET C 3 105 ? 54.492 -15.674 -1.727 1.00 16.01 105 MET C C 1
ATOM 2549 O O . MET C 3 105 ? 53.949 -16.664 -1.224 1.00 15.05 105 MET C O 1
ATOM 2554 N N . ASN C 3 106 ? 55.140 -15.714 -2.892 1.00 17.03 106 ASN C N 1
ATOM 2555 C CA . ASN C 3 106 ? 55.287 -16.943 -3.673 1.00 18.82 106 ASN C CA 1
ATOM 2556 C C . ASN C 3 106 ? 56.152 -17.950 -2.879 1.00 18.88 106 ASN C C 1
ATOM 2557 O O . ASN C 3 106 ? 56.235 -19.129 -3.229 1.00 19.39 106 ASN C O 1
ATOM 2562 N N . ALA C 3 107 ? 56.781 -17.462 -1.805 1.00 18.14 107 ALA C N 1
ATOM 2563 C CA . ALA C 3 107 ? 57.615 -18.271 -0.917 1.00 17.98 107 ALA C CA 1
ATOM 2564 C C . ALA C 3 107 ? 56.792 -19.356 -0.220 1.00 18.81 107 ALA C C 1
ATOM 2565 O O . ALA C 3 107 ? 57.352 -20.346 0.264 1.00 19.04 107 ALA C O 1
ATOM 2567 N N . TRP C 3 108 ? 55.482 -19.125 -0.097 1.00 18.46 108 TRP C N 1
ATOM 2568 C CA . TRP C 3 108 ? 54.567 -20.089 0.520 1.00 18.68 108 TRP C CA 1
ATOM 2569 C C . TRP C 3 108 ? 53.716 -20.741 -0.583 1.00 19.99 108 TRP C C 1
ATOM 2570 O O . TRP C 3 108 ? 52.817 -20.108 -1.155 1.00 19.42 108 TRP C O 1
ATOM 2581 N N . VAL C 3 109 ? 53.991 -22.014 -0.865 1.00 21.65 109 VAL C N 1
ATOM 2582 C CA . VAL C 3 109 ? 53.276 -22.757 -1.903 1.00 22.68 109 VAL C CA 1
ATOM 2583 C C . VAL C 3 109 ? 51.758 -22.797 -1.661 1.00 20.25 109 VAL C C 1
ATOM 2584 O O . VAL C 3 109 ? 50.981 -22.641 -2.603 1.00 19.24 109 VAL C O 1
ATOM 2588 N N . ALA C 3 110 ? 51.353 -22.973 -0.404 1.00 18.75 110 ALA C N 1
ATOM 2589 C CA . ALA C 3 110 ? 49.935 -22.994 -0.048 1.00 18.86 110 ALA C CA 1
ATOM 2590 C C . ALA C 3 110 ? 49.242 -21.660 -0.397 1.00 18.25 110 ALA C C 1
ATOM 2591 O O . ALA C 3 110 ? 48.067 -21.658 -0.782 1.00 16.78 110 ALA C O 1
ATOM 2593 N N . TRP C 3 111 ? 49.957 -20.536 -0.252 1.00 16.91 111 TRP C N 1
ATOM 2594 C CA . TRP C 3 111 ? 49.378 -19.229 -0.602 1.00 16.67 111 TRP C CA 1
ATOM 2595 C C . TRP C 3 111 ? 49.190 -19.138 -2.132 1.00 17.29 111 TRP C C 1
ATOM 2596 O O . TRP C 3 111 ? 48.121 -18.750 -2.628 1.00 15.23 111 TRP C O 1
ATOM 2607 N N . ARG C 3 112 ? 50.232 -19.516 -2.869 1.00 18.27 112 ARG C N 1
ATOM 2608 C CA . ARG C 3 112 ? 50.204 -19.477 -4.328 1.00 21.19 112 ARG C CA 1
ATOM 2609 C C . ARG C 3 112 ? 49.073 -20.335 -4.901 1.00 20.71 112 ARG C C 1
ATOM 2610 O O . ARG C 3 112 ? 48.319 -19.895 -5.768 1.00 22.23 112 ARG C O 1
ATOM 2618 N N . ASN C 3 113 ? 48.934 -21.543 -4.378 1.00 20.51 113 ASN C N 1
ATOM 2619 C CA . ASN C 3 113 ? 47.924 -22.466 -4.868 1.00 21.91 113 ASN C CA 1
ATOM 2620 C C . ASN C 3 113 ? 46.507 -22.318 -4.319 1.00 22.50 113 ASN C C 1
ATOM 2621 O O . ASN C 3 113 ? 45.544 -22.507 -5.073 1.00 23.01 113 ASN C O 1
ATOM 2626 N N . ARG C 3 114 ? 46.373 -21.968 -3.033 1.00 19.79 114 ARG C N 1
ATOM 2627 C CA . ARG C 3 114 ? 45.053 -21.896 -2.399 1.00 17.77 114 ARG C CA 1
ATOM 2628 C C . ARG C 3 114 ? 44.499 -20.521 -1.963 1.00 17.22 114 ARG C C 1
ATOM 2629 O O . ARG C 3 114 ? 43.312 -20.415 -1.606 1.00 16.29 114 ARG C O 1
ATOM 2637 N N . CYS C 3 115 ? 45.347 -19.487 -1.976 1.00 15.15 115 CYS C N 1
ATOM 2638 C CA . CYS C 3 115 ? 44.933 -18.134 -1.582 1.00 13.52 115 CYS C CA 1
ATOM 2639 C C . CYS C 3 115 ? 44.930 -17.153 -2.762 1.00 13.02 115 CYS C C 1
ATOM 2640 O O . CYS C 3 115 ? 43.969 -16.394 -2.946 1.00 11.14 115 CYS C O 1
ATOM 2643 N N . LYS C 3 116 ? 46.006 -17.152 -3.552 1.00 13.08 116 LYS C N 1
ATOM 2644 C CA . LYS C 3 116 ? 46.102 -16.266 -4.712 1.00 14.44 116 LYS C CA 1
ATOM 2645 C C . LYS C 3 116 ? 44.920 -16.542 -5.668 1.00 13.53 116 LYS C C 1
ATOM 2646 O O . LYS C 3 116 ? 44.654 -17.690 -6.021 1.00 14.79 116 LYS C O 1
ATOM 2652 N N . GLY C 3 117 ? 44.204 -15.488 -6.051 1.00 15.22 117 GLY C N 1
ATOM 2653 C CA . GLY C 3 117 ? 43.057 -15.658 -6.937 1.00 16.56 117 GLY C CA 1
ATOM 2654 C C . GLY C 3 117 ? 41.714 -15.805 -6.224 1.00 17.50 117 GLY C C 1
ATOM 2655 O O . GLY C 3 117 ? 40.682 -16.009 -6.877 1.00 18.10 117 GLY C O 1
ATOM 2656 N N . THR C 3 118 ? 41.710 -15.736 -4.897 1.00 14.23 118 THR C N 1
ATOM 2657 C CA . THR C 3 118 ? 40.468 -15.847 -4.127 1.00 12.18 118 THR C CA 1
ATOM 2658 C C . THR C 3 118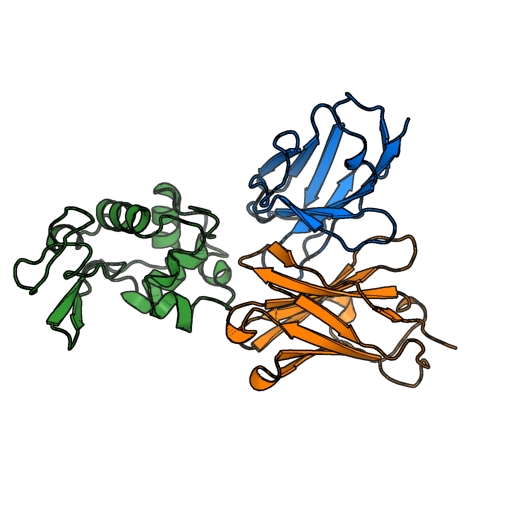 ? 40.226 -14.532 -3.370 1.00 10.18 118 THR C C 1
ATOM 2659 O O . THR C 3 118 ? 41.121 -13.669 -3.306 1.00 9.26 118 THR C O 1
ATOM 2663 N N . ASP C 3 119 ? 39.040 -14.384 -2.781 1.00 8.81 119 ASP C N 1
ATOM 2664 C CA . ASP C 3 119 ? 38.701 -13.186 -2.010 1.00 8.23 119 ASP C CA 1
ATOM 2665 C C . ASP C 3 119 ? 39.338 -13.294 -0.598 1.00 8.79 119 ASP C C 1
ATOM 2666 O O . ASP C 3 119 ? 38.664 -13.626 0.393 1.00 8.02 119 ASP C O 1
ATOM 2671 N N . VAL C 3 120 ? 40.645 -13.026 -0.508 1.00 9.57 120 VAL C N 1
ATOM 2672 C CA . VAL C 3 120 ? 41.355 -13.090 0.781 1.00 8.77 120 VAL C CA 1
ATOM 2673 C C . VAL C 3 120 ? 40.802 -12.082 1.827 1.00 9.24 120 VAL C C 1
ATOM 2674 O O . VAL C 3 120 ? 40.915 -12.314 3.040 1.00 9.48 120 VAL C O 1
ATOM 2678 N N . GLN C 3 121 ? 40.232 -10.968 1.358 1.00 8.17 121 GLN C N 1
ATOM 2679 C CA . GLN C 3 121 ? 39.623 -9.947 2.246 1.00 9.28 121 GLN C CA 1
ATOM 2680 C C . GLN C 3 121 ? 38.441 -10.560 3.055 1.00 9.71 121 GLN C C 1
ATOM 2681 O O . GLN C 3 121 ? 38.093 -10.080 4.152 1.00 10.80 121 GLN C O 1
ATOM 2687 N N . ALA C 3 122 ? 37.850 -11.636 2.537 1.00 9.91 122 ALA C N 1
ATOM 2688 C CA . ALA C 3 122 ? 36.733 -12.307 3.215 1.00 11.09 122 ALA C CA 1
ATOM 2689 C C . ALA C 3 122 ? 37.134 -12.837 4.591 1.00 11.85 122 ALA C C 1
ATOM 2690 O O . ALA C 3 122 ? 36.275 -13.003 5.463 1.00 14.74 122 ALA C O 1
ATOM 2692 N N . TRP C 3 123 ? 38.417 -13.137 4.777 1.00 12.47 123 TRP C N 1
ATOM 2693 C CA . TRP C 3 123 ? 38.923 -13.654 6.048 1.00 13.74 123 TRP C CA 1
ATOM 2694 C C . TRP C 3 123 ? 38.985 -12.591 7.147 1.00 14.44 123 TRP C C 1
ATOM 2695 O O . TRP C 3 123 ? 39.167 -12.933 8.315 1.00 16.39 123 TRP C O 1
ATOM 2706 N N . ILE C 3 124 ? 38.832 -11.310 6.793 1.00 13.90 124 ILE C N 1
ATOM 2707 C CA . ILE C 3 124 ? 38.907 -10.232 7.789 1.00 14.20 124 ILE C CA 1
ATOM 2708 C C . ILE C 3 124 ? 37.672 -9.321 7.923 1.00 14.31 124 ILE C C 1
ATOM 2709 O O . ILE C 3 124 ? 37.605 -8.486 8.844 1.00 15.50 124 ILE C O 1
ATOM 2714 N N . ARG C 3 125 ? 36.685 -9.473 7.044 1.00 11.80 125 ARG C N 1
ATOM 2715 C CA . ARG C 3 125 ? 35.479 -8.641 7.146 1.00 12.41 125 ARG C CA 1
ATOM 2716 C C . ARG C 3 125 ? 34.675 -9.029 8.404 1.00 12.53 125 ARG C C 1
ATOM 2717 O O . ARG C 3 125 ? 34.470 -10.223 8.686 1.00 11.90 125 ARG C O 1
ATOM 2725 N N . GLY C 3 126 ? 34.253 -8.028 9.181 1.00 13.45 126 GLY C N 1
ATOM 2726 C CA . GLY C 3 126 ? 33.513 -8.303 10.4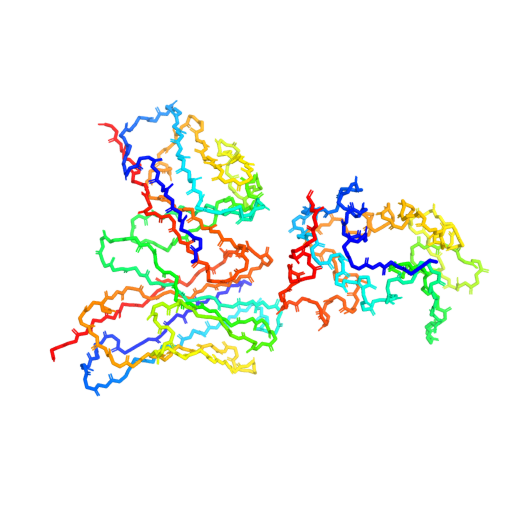10 1.00 13.97 126 GLY C CA 1
ATOM 2727 C C . GLY C 3 126 ? 34.425 -8.416 11.634 1.00 17.16 126 GLY C C 1
ATOM 2728 O O . GLY C 3 126 ? 33.963 -8.639 12.753 1.00 16.91 126 GLY C O 1
ATOM 2729 N N . CYS C 3 127 ? 35.733 -8.312 11.420 1.00 18.94 127 CYS C N 1
ATOM 2730 C CA . CYS C 3 127 ? 36.703 -8.359 12.506 1.00 24.56 127 CYS C CA 1
ATOM 2731 C C . CYS C 3 127 ? 36.860 -6.907 12.939 1.00 29.65 127 CYS C C 1
ATOM 2732 O O . CYS C 3 127 ? 37.145 -6.035 12.114 1.00 32.07 127 CYS C O 1
ATOM 2735 N N . ARG C 3 128 ? 36.645 -6.626 14.212 1.00 35.93 128 ARG C N 1
ATOM 2736 C CA . ARG C 3 128 ? 36.744 -5.250 14.685 1.00 43.30 128 ARG C CA 1
ATOM 2737 C C . ARG C 3 128 ? 38.161 -4.700 14.681 1.00 46.04 128 ARG C C 1
ATOM 2738 O O . ARG C 3 128 ? 38.884 -4.798 15.674 1.00 47.89 128 ARG C O 1
ATOM 2746 N N . LEU C 3 129 ? 38.566 -4.170 13.529 1.00 49.57 129 LEU C N 1
ATOM 2747 C CA . LEU C 3 129 ? 39.897 -3.594 13.359 1.00 52.21 129 LEU C CA 1
ATOM 2748 C C . LEU C 3 129 ? 39.808 -2.076 13.453 1.00 53.89 129 LEU C C 1
ATOM 2749 O O . LEU C 3 129 ? 40.621 -1.493 14.205 1.00 54.94 129 LEU C O 1
#

B-factor: mean 24.17, std 13.9, range [6.94, 70.41]

Foldseek 3Di:
DKAKAKDDQEAADAAQAKDKIKIFIPWFQFQQKWKWFDAPPDDTHTAAGSFAHGDPPHDPQWGKDDGTGIIMIMGGRDDPVRFGKMKMWGDRPDDIDIHPIYGYHYD/DKAKAKDWDAEDELVDKTKMKIAIDDDFLLQWKKWKWWAAPPGDIDGAWIAGSPGDIDGDVVQVVFWDKGADRVRRMIMIMGHNDDQVPFTWMKMFIDDPHDGDDIHPTDTHGYDD/DADDLLRVLVLCVVVPPACLQHDHSLLLSQQLCQPPVRAQADKDQDPQGWMFGGSNGDICQEDAPQPGGPNRPNVVVYHRVVRSDPRRNSVSSSLSVQCPHNVRVVVRVCSVPPPPPDPSCVSHPPRPD

Radius of gyration: 22.87 Å; Cα contacts (8 Å, |Δi|>4): 826; chains: 3; bounding box: 57×63×55 Å

InterPro domains:
  IPR003599 Immunoglobulin domain subtype [SM00409] (28-114)
  IPR007110 Immunoglobulin-like domain [PS50835] (22-109)
  IPR013106 Immunoglobulin V-set domain [PF07686] (26-109)
  IPR013106 Immunoglobulin V-set domain [SM00406] (38-110)
  IPR013783 Immunoglobulin-like fold [G3DSA:2.60.40.10] (14-112)
  IPR036179 Immunoglobulin-like domain superfamily [SSF48726] (22-113)
  IPR050150 Immunoglobulin Variable Light Chain [PTHR23267] (20-110)

CATH classification: 2.60.40.10

Sequence (352 aa):
DIVLTQSPASLSASVGETVTITCRASGNIHNYLAWYQQKQGKSPQLLVYYTTTLADGVPSRFSGSGSGTQYSLKINSLQPEDFGSYYCQHFWSTPRTFGGGTKLEIKQVQLQESGPGLVAPSQSLSITCTVSGFSLTGYGVNWVRQPPGKGLEWLGMIWGDGNTDYNSALKSRLSISKDNSKSQVFLKMNSLHTDDTARYYCARERDYRLDYWGQGTTLTVSSKVFGRCELAAAMKRHGLANYRGYSLGNWVCAAKFESNFNTQATNRNTDGSTDYGILQINSRWWCNDGRTPGSRNLCNIPCSALLSSDITASVNCAKKIVSDGNGMNAWVAWRNRCKGTDVQAWIRGCRL